Protein AF-A0A817RHH7-F1 (afdb_monomer)

Sequence (187 aa):
MSIDWTTKEKIVLISNILEYGDQTESWSSISNDLSRVFQTNIILSQTKREGRYSIKNCKQEYKYLVNRYKSQWIENGSLNGLKLPLAKYIWIQLKSIYQTELTHQLNESRKKLTEFCLRLESVVNIKSNTIESTPTSSTIEITTSLDIPQENEPQEEKTPTIEIISQVILINIFIFINRLFSRFSTS

Solvent-accessible surface area (backbone atoms only — not comparable to full-atom values): 11437 Å² total; per-residue (Å²): 133,84,81,88,74,50,59,68,57,53,42,52,54,42,50,42,37,71,72,60,41,97,43,86,74,34,41,58,55,44,22,51,50,51,37,50,69,69,52,73,77,40,95,85,55,67,88,82,55,73,71,61,44,31,53,68,47,50,53,52,51,50,52,50,51,47,64,70,46,46,61,59,48,61,76,49,66,44,89,76,78,57,86,67,59,67,65,59,51,51,40,55,54,42,51,53,53,44,53,51,53,51,52,51,52,50,51,53,50,49,50,53,51,52,55,50,51,55,52,52,51,52,56,51,52,53,54,56,60,60,66,75,66,66,83,87,80,79,87,77,90,74,88,86,87,81,92,81,80,93,73,79,82,79,74,81,75,74,71,61,62,61,61,50,51,51,48,52,52,51,50,52,51,51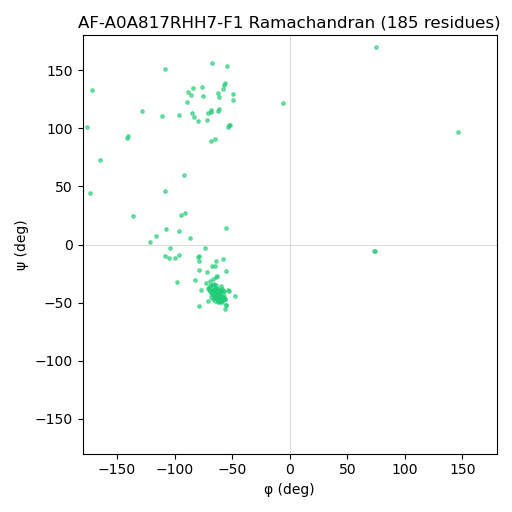,52,50,50,50,61,56,50,62,73,68,70,82,118

Secondary structure (DSSP, 8-state):
------HHHHHHHHHHHHHH-S-TTHHHHHHHHHHHHHHTT-TT-GGG-TTTT-HHHHHHHHHHHHHHHHHHHHHT--SSS----HHHHHHHHHHHHHHHHHHHHHHHHHHHHHHHHHHHHHHHHHHHHHHTTS------------PPP----------THHHHHHHHHHHHHHHHHHHHHTTTS--

Mean predicted aligned error: 16.27 Å

pLDDT: mean 71.22, std 19.73, range [34.38, 95.5]

Radius of gyration: 31.64 Å; Cα contacts (8 Å, |Δi|>4): 66; chains: 1; bounding box: 86×38×90 Å

Foldseek 3Di:
DQDDDDLVLVLLLLVQCVVQNPDPVSLVVSLVVSCCVPQVVDPPPNPPCPCCSPSVNSVVVVVVLCVVCVVVCVVCVCVPPDRDDSSVVSNVVSVVVVVVVVVVVVVVVVVVVVVVVVVVVVVVVVVVVVVVPDDPDDDDDDDDDDDDDDDDDPDPPPPCVVVVVVVVVVVVVVVVVVVVVVVVPPD

Structure (mmCIF, N/CA/C/O backbone):
data_AF-A0A817RHH7-F1
#
_entry.id   AF-A0A817RHH7-F1
#
loop_
_atom_site.group_PDB
_atom_site.id
_atom_site.type_symbol
_atom_site.label_atom_id
_atom_site.label_alt_id
_atom_site.label_comp_id
_atom_site.label_asym_id
_atom_site.label_entity_id
_atom_site.label_seq_id
_atom_site.pdbx_PDB_ins_code
_atom_site.Cartn_x
_atom_site.Cartn_y
_atom_site.Cartn_z
_atom_site.occupancy
_atom_site.B_iso_or_equiv
_atom_site.auth_seq_id
_atom_site.auth_comp_id
_atom_site.auth_asym_id
_atom_site.auth_atom_id
_atom_site.pdbx_PDB_model_num
ATOM 1 N N . MET A 1 1 ? 3.991 18.692 10.071 1.00 39.09 1 MET A N 1
ATOM 2 C CA . MET A 1 1 ? 4.231 17.963 8.808 1.00 39.09 1 MET A CA 1
ATOM 3 C C . MET A 1 1 ? 3.570 16.597 8.906 1.00 39.09 1 MET A C 1
ATOM 5 O O . MET A 1 1 ? 3.874 15.880 9.852 1.00 39.09 1 MET A O 1
ATOM 9 N N . SER A 1 2 ? 2.635 16.266 8.011 1.00 57.62 2 SER A N 1
ATOM 10 C CA . SER A 1 2 ? 2.133 14.893 7.859 1.00 57.62 2 SER A CA 1
ATOM 11 C C . SER A 1 2 ? 3.181 14.069 7.117 1.00 57.62 2 SER A C 1
ATOM 13 O O . SER A 1 2 ? 3.780 14.548 6.159 1.00 57.62 2 SER A O 1
ATOM 15 N N . ILE A 1 3 ? 3.443 12.853 7.583 1.00 74.19 3 ILE A N 1
ATOM 16 C CA . ILE A 1 3 ? 4.259 11.892 6.840 1.00 74.19 3 ILE A CA 1
ATOM 17 C C . ILE A 1 3 ? 3.378 11.353 5.715 1.00 74.19 3 ILE A C 1
ATOM 19 O O . ILE A 1 3 ? 2.279 10.884 5.992 1.00 74.19 3 ILE A O 1
ATOM 23 N N . ASP A 1 4 ? 3.840 11.398 4.469 1.00 84.50 4 ASP A N 1
ATOM 24 C CA . ASP A 1 4 ? 3.081 10.836 3.350 1.00 84.50 4 ASP A CA 1
ATOM 25 C C . ASP A 1 4 ? 3.267 9.322 3.293 1.00 84.50 4 ASP A C 1
ATOM 27 O O . ASP A 1 4 ? 4.336 8.834 2.917 1.00 84.50 4 ASP A O 1
ATOM 31 N N . TRP A 1 5 ? 2.234 8.576 3.683 1.00 89.81 5 TRP A N 1
ATOM 32 C CA . TRP A 1 5 ? 2.193 7.116 3.605 1.00 89.81 5 TRP A CA 1
ATOM 33 C C . TRP A 1 5 ? 1.708 6.647 2.229 1.00 89.81 5 TRP A C 1
ATOM 35 O O . TRP A 1 5 ? 0.637 7.043 1.749 1.00 89.81 5 TRP A O 1
ATOM 45 N N . THR A 1 6 ? 2.469 5.744 1.618 1.00 91.25 6 THR A N 1
ATOM 46 C CA . THR A 1 6 ? 2.092 5.037 0.389 1.00 91.25 6 THR A CA 1
ATOM 47 C C . THR A 1 6 ? 0.920 4.086 0.639 1.00 91.25 6 THR A C 1
ATOM 49 O O . THR A 1 6 ? 0.705 3.612 1.758 1.00 91.25 6 THR A O 1
ATOM 52 N N . THR A 1 7 ? 0.172 3.752 -0.415 1.00 92.56 7 THR A N 1
ATOM 53 C CA . THR A 1 7 ? -0.940 2.790 -0.339 1.00 92.56 7 THR A CA 1
ATOM 54 C C . THR A 1 7 ? -0.466 1.431 0.188 1.00 92.56 7 THR A C 1
ATOM 56 O O . THR A 1 7 ? -1.111 0.848 1.058 1.00 92.56 7 THR A O 1
ATOM 59 N N . LYS A 1 8 ? 0.723 0.974 -0.231 1.00 90.88 8 LYS A N 1
ATOM 60 C CA . LYS A 1 8 ? 1.343 -0.261 0.274 1.00 90.88 8 LYS A CA 1
ATOM 61 C C . LYS A 1 8 ? 1.629 -0.207 1.779 1.00 90.88 8 LYS A C 1
ATOM 63 O O . LYS A 1 8 ? 1.313 -1.161 2.482 1.00 90.88 8 LYS A O 1
ATOM 68 N N . GLU A 1 9 ? 2.197 0.888 2.288 1.00 92.94 9 GLU A N 1
ATOM 69 C CA . GLU A 1 9 ? 2.448 1.046 3.731 1.00 92.94 9 GLU A CA 1
ATOM 70 C C . GLU A 1 9 ? 1.138 1.039 4.533 1.00 92.94 9 GLU A C 1
ATOM 72 O O . GLU A 1 9 ? 1.051 0.369 5.561 1.00 92.94 9 GLU A O 1
ATOM 77 N N . LYS A 1 10 ? 0.094 1.715 4.032 1.00 95.12 10 LYS A N 1
ATOM 78 C CA . LYS A 1 10 ? -1.244 1.722 4.647 1.00 95.12 10 LYS A CA 1
ATOM 79 C C . LYS A 1 10 ? -1.861 0.321 4.695 1.00 95.12 10 LYS A C 1
ATOM 81 O O . LYS A 1 10 ? -2.445 -0.047 5.710 1.00 95.12 10 LYS A O 1
ATOM 86 N N . ILE A 1 11 ? -1.709 -0.481 3.635 1.00 93.94 11 ILE A N 1
ATOM 87 C CA . ILE A 1 11 ? -2.179 -1.878 3.610 1.00 93.94 11 ILE A CA 1
ATOM 88 C C . ILE A 1 11 ? -1.484 -2.706 4.690 1.00 93.94 11 ILE A C 1
ATOM 90 O O . ILE A 1 11 ? -2.161 -3.436 5.413 1.00 93.94 11 ILE A O 1
ATOM 94 N N . VAL A 1 12 ? -0.157 -2.600 4.815 1.00 93.25 12 VAL A N 1
ATOM 95 C CA . VAL A 1 12 ? 0.602 -3.351 5.829 1.00 93.25 12 VAL A CA 1
ATOM 96 C C . VAL A 1 12 ? 0.190 -2.922 7.239 1.00 93.25 12 VAL A C 1
ATOM 98 O O . VAL A 1 12 ? -0.070 -3.782 8.074 1.00 93.25 12 VAL A O 1
ATOM 101 N N . LEU A 1 13 ? 0.027 -1.616 7.482 1.00 94.81 13 LEU A N 1
ATOM 102 C CA . LEU A 1 13 ? -0.469 -1.094 8.759 1.00 94.81 13 LEU A CA 1
ATOM 103 C C . LEU A 1 13 ? -1.824 -1.709 9.139 1.00 94.81 13 LEU A C 1
ATOM 105 O O . LEU A 1 13 ? -1.967 -2.242 10.235 1.00 94.81 13 LEU A O 1
ATOM 109 N N . ILE A 1 14 ? -2.807 -1.672 8.234 1.00 95.50 14 ILE A N 1
ATOM 110 C CA . ILE A 1 14 ? -4.136 -2.238 8.504 1.00 95.50 14 ILE A CA 1
ATOM 111 C C . ILE A 1 14 ? -4.087 -3.763 8.642 1.00 95.50 14 ILE A C 1
ATOM 113 O O . ILE A 1 14 ? -4.821 -4.315 9.455 1.00 95.50 14 ILE A O 1
ATOM 117 N N . SER A 1 15 ? -3.219 -4.446 7.893 1.00 93.69 15 SER A N 1
ATOM 118 C CA . SER A 1 15 ? -3.056 -5.902 8.005 1.00 93.69 15 SER A CA 1
ATOM 119 C C . SER A 1 15 ? -2.557 -6.295 9.399 1.00 93.69 15 SER A C 1
ATOM 121 O O . SER A 1 15 ? -3.157 -7.163 10.023 1.00 93.69 15 SER A O 1
ATOM 123 N N . ASN A 1 16 ? -1.566 -5.578 9.941 1.00 92.75 16 ASN A N 1
ATOM 124 C CA . ASN A 1 16 ? -1.088 -5.812 11.306 1.00 92.75 16 ASN A CA 1
ATOM 125 C C . ASN A 1 16 ? -2.150 -5.473 12.370 1.00 92.75 16 ASN A C 1
ATOM 127 O O . ASN A 1 16 ? -2.228 -6.142 13.393 1.00 92.75 16 ASN A O 1
ATOM 131 N N . ILE A 1 17 ? -3.002 -4.465 12.143 1.00 93.44 17 ILE A N 1
ATOM 132 C CA . ILE A 1 17 ? -4.126 -4.155 13.051 1.00 93.44 17 ILE A CA 1
ATOM 133 C C . ILE A 1 17 ? -5.190 -5.260 13.019 1.00 93.44 17 ILE A C 1
ATOM 135 O O . ILE A 1 17 ? -5.803 -5.553 14.041 1.00 93.44 17 ILE A O 1
ATOM 139 N N . LEU A 1 18 ? -5.425 -5.883 11.862 1.00 91.19 18 LEU A N 1
ATOM 140 C CA . LEU A 1 18 ? -6.325 -7.033 11.756 1.00 91.19 18 LEU A CA 1
ATOM 141 C C . LEU A 1 18 ? -5.758 -8.283 12.444 1.00 91.19 18 LEU A C 1
ATOM 143 O O . LEU A 1 18 ? -6.542 -9.084 12.945 1.00 91.19 18 LEU A O 1
ATOM 147 N N . GLU A 1 19 ? -4.434 -8.439 12.469 1.00 90.62 19 GLU A N 1
ATOM 148 C CA . GLU A 1 19 ? -3.740 -9.561 13.112 1.00 90.62 19 GLU A CA 1
ATOM 149 C C . GLU A 1 19 ? -3.637 -9.390 14.635 1.00 90.62 19 GLU A C 1
ATOM 151 O O . GLU A 1 19 ? -4.068 -10.263 15.385 1.00 90.62 19 GLU A O 1
ATOM 156 N N . TYR A 1 20 ? -3.110 -8.254 15.100 1.00 87.50 20 TYR A N 1
ATOM 157 C CA . TYR A 1 20 ? -2.815 -8.008 16.518 1.00 87.50 20 TYR A CA 1
ATOM 158 C C . TYR A 1 20 ? -3.916 -7.244 17.266 1.00 87.50 20 TYR A C 1
ATOM 160 O O . TYR A 1 20 ? -3.848 -7.096 18.488 1.00 87.50 20 TYR A O 1
ATOM 168 N N . GLY A 1 21 ? -4.917 -6.722 16.557 1.00 86.25 21 GLY A N 1
ATOM 169 C CA . GLY A 1 21 ? -5.948 -5.852 17.118 1.00 86.25 21 GLY A CA 1
ATOM 170 C C . GLY A 1 21 ? -5.474 -4.419 17.400 1.00 86.25 21 GLY A C 1
ATOM 171 O O . GLY A 1 21 ? -4.288 -4.094 17.370 1.00 86.25 21 GLY A O 1
ATOM 172 N N . ASP A 1 22 ? -6.433 -3.543 17.707 1.00 84.56 22 ASP A N 1
ATOM 173 C CA . ASP A 1 22 ? -6.196 -2.153 18.125 1.00 84.56 22 ASP A CA 1
ATOM 174 C C . ASP A 1 22 ? -6.107 -2.050 19.658 1.00 84.56 22 ASP A C 1
ATOM 176 O O . ASP A 1 22 ? -6.927 -1.412 20.319 1.00 84.56 22 ASP A O 1
ATOM 180 N N . GLN A 1 23 ? -5.142 -2.758 20.247 1.00 85.75 23 GLN A N 1
ATOM 181 C CA . GLN A 1 23 ? -4.868 -2.714 21.686 1.00 85.75 23 GLN A CA 1
ATOM 182 C C . GLN A 1 23 ? -3.564 -1.963 21.952 1.00 85.75 23 GLN A C 1
ATOM 184 O O . GLN A 1 23 ? -2.655 -1.963 21.123 1.00 85.75 23 GLN A O 1
ATOM 189 N N . THR A 1 24 ? -3.450 -1.316 23.118 1.00 81.88 24 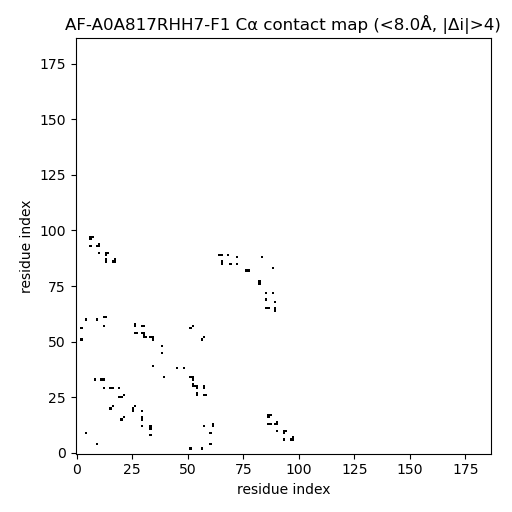THR A N 1
ATOM 190 C CA . THR A 1 24 ? -2.280 -0.493 23.479 1.00 81.88 24 THR A CA 1
ATOM 191 C C . THR A 1 24 ? -0.960 -1.254 23.339 1.00 81.88 24 THR A C 1
ATOM 193 O O . THR A 1 24 ? 0.012 -0.680 22.846 1.00 81.88 24 THR A O 1
ATOM 196 N N . GLU A 1 25 ? -0.947 -2.531 23.718 1.00 85.94 25 GLU A N 1
ATOM 197 C CA . GLU A 1 25 ? 0.229 -3.408 23.708 1.00 85.94 25 GLU A CA 1
ATOM 198 C C . GLU A 1 25 ? 0.661 -3.786 22.278 1.00 85.94 25 GLU A C 1
ATOM 200 O O . GLU A 1 25 ? 1.855 -3.763 21.961 1.00 85.94 25 GLU A O 1
ATOM 205 N N . SER A 1 26 ? -0.309 -3.998 21.381 1.00 90.38 26 SER A N 1
ATOM 206 C CA . SER A 1 26 ? -0.111 -4.393 19.978 1.00 90.38 26 SER A CA 1
ATOM 207 C C . SER A 1 26 ? 0.639 -3.354 19.140 1.00 90.38 26 SER A C 1
ATOM 209 O O . SER A 1 26 ? 1.325 -3.696 18.178 1.00 90.38 26 SER A O 1
ATOM 211 N N . TRP A 1 27 ? 0.556 -2.069 19.499 1.00 91.19 27 TRP A N 1
ATOM 212 C CA . TRP A 1 27 ? 1.163 -0.987 18.717 1.00 91.19 27 TRP A CA 1
ATOM 213 C C . TRP A 1 27 ? 2.691 -1.050 18.645 1.00 91.19 27 TRP A C 1
ATOM 215 O O . TRP A 1 27 ? 3.272 -0.581 17.663 1.00 91.19 27 TRP A O 1
ATOM 225 N N . SER A 1 28 ? 3.334 -1.628 19.661 1.00 92.19 28 SER A N 1
ATOM 226 C CA . SER A 1 28 ? 4.779 -1.868 19.664 1.00 92.19 28 SER A CA 1
ATOM 227 C C . SER A 1 28 ? 5.176 -2.875 18.575 1.00 92.19 28 SER A C 1
ATOM 229 O O . SER A 1 28 ? 6.035 -2.569 17.745 1.00 92.19 28 SER A O 1
ATOM 231 N N . SER A 1 29 ? 4.474 -4.008 18.497 1.00 92.44 29 SER A N 1
ATOM 232 C CA . SER A 1 29 ? 4.646 -5.033 17.461 1.00 92.44 29 SER A CA 1
ATOM 233 C C . SER A 1 29 ? 4.358 -4.477 16.068 1.00 92.44 29 SER A C 1
ATOM 235 O O . SER A 1 29 ? 5.207 -4.573 15.188 1.00 92.44 29 SER A O 1
ATOM 237 N N . ILE A 1 30 ? 3.237 -3.765 15.895 1.00 91.81 30 ILE A N 1
ATOM 238 C CA . ILE A 1 30 ? 2.859 -3.129 14.619 1.00 91.81 30 ILE A CA 1
ATOM 239 C C . ILE A 1 30 ? 3.962 -2.178 14.118 1.00 91.81 30 ILE A C 1
ATOM 241 O O . ILE A 1 30 ? 4.335 -2.209 12.942 1.00 91.81 30 ILE A O 1
ATOM 245 N N . SER A 1 31 ? 4.490 -1.330 15.008 1.00 91.44 31 SER A N 1
ATOM 246 C CA . SER A 1 31 ? 5.583 -0.388 14.720 1.00 91.44 31 SER A CA 1
ATOM 247 C C . SER A 1 31 ? 6.861 -1.119 14.296 1.00 91.44 31 SER A C 1
ATOM 249 O O . SER A 1 31 ? 7.521 -0.723 13.329 1.00 91.44 31 SER A O 1
ATOM 251 N N . ASN A 1 32 ? 7.208 -2.196 15.002 1.00 88.75 32 ASN A N 1
ATOM 252 C CA . ASN A 1 32 ? 8.394 -2.999 14.718 1.00 88.75 32 ASN A CA 1
ATOM 253 C C . ASN A 1 32 ? 8.265 -3.758 13.394 1.00 88.75 32 ASN A C 1
ATOM 255 O O . ASN A 1 32 ? 9.211 -3.757 12.609 1.00 88.75 32 ASN A O 1
ATOM 259 N N . ASP A 1 33 ? 7.101 -4.330 13.090 1.00 89.50 33 ASP A N 1
ATOM 260 C CA . ASP A 1 33 ? 6.874 -5.050 11.838 1.00 89.50 33 ASP A CA 1
ATOM 261 C C . ASP A 1 33 ? 6.900 -4.135 10.623 1.00 89.50 33 ASP A C 1
ATOM 263 O O . ASP A 1 33 ? 7.550 -4.453 9.627 1.00 89.50 33 ASP A O 1
ATOM 267 N N . LEU A 1 34 ? 6.275 -2.959 10.708 1.00 89.62 34 LEU A N 1
ATOM 268 C CA . LEU A 1 34 ? 6.363 -1.951 9.650 1.00 89.62 34 LEU A CA 1
ATOM 269 C C . LEU A 1 34 ? 7.806 -1.493 9.432 1.00 89.62 34 LEU A C 1
ATOM 271 O O . LEU A 1 34 ? 8.269 -1.422 8.290 1.00 89.62 34 LEU A O 1
ATOM 275 N N . SER A 1 35 ? 8.526 -1.231 10.525 1.00 87.12 35 SER A N 1
ATOM 276 C CA . SER A 1 35 ? 9.944 -0.874 10.471 1.00 87.12 35 SER A CA 1
ATOM 277 C C . SER A 1 35 ? 10.746 -1.976 9.796 1.00 87.12 35 SER A C 1
ATOM 279 O O . SER A 1 35 ? 11.441 -1.709 8.821 1.00 87.12 35 SER A O 1
ATOM 281 N N . ARG A 1 36 ? 10.562 -3.231 10.207 1.00 84.38 36 ARG A N 1
ATOM 282 C CA . ARG A 1 36 ? 11.213 -4.388 9.596 1.00 84.38 36 ARG A CA 1
ATOM 283 C C . ARG A 1 36 ? 10.911 -4.465 8.102 1.00 84.38 36 ARG A C 1
ATOM 285 O O . ARG A 1 36 ? 11.852 -4.428 7.319 1.00 84.38 36 ARG A O 1
ATOM 292 N N . VAL A 1 37 ? 9.644 -4.492 7.687 1.00 83.56 37 VAL A N 1
ATOM 293 C CA . VAL A 1 37 ? 9.230 -4.661 6.278 1.00 83.56 37 VAL A CA 1
ATOM 294 C C . VAL A 1 37 ? 9.788 -3.564 5.361 1.00 83.56 37 VAL A C 1
ATOM 296 O O . VAL A 1 37 ? 10.177 -3.839 4.223 1.00 83.56 37 VAL A O 1
ATOM 299 N N . PHE A 1 38 ? 9.848 -2.316 5.830 1.00 80.25 38 PHE A N 1
ATOM 300 C CA . PHE A 1 38 ? 10.181 -1.173 4.975 1.00 80.25 38 PHE A CA 1
ATOM 301 C C . PHE A 1 38 ? 11.568 -0.556 5.211 1.00 80.25 38 PHE A C 1
ATOM 303 O O . PHE A 1 38 ? 12.000 0.260 4.389 1.00 80.25 38 PHE A O 1
ATOM 310 N N . GLN A 1 39 ? 12.281 -0.941 6.273 1.00 69.69 39 GLN A N 1
ATOM 311 C CA . GLN A 1 39 ? 13.680 -0.558 6.507 1.00 69.69 39 GLN A CA 1
ATOM 312 C C . GLN A 1 39 ? 14.669 -1.648 6.064 1.00 69.69 39 GLN A C 1
ATOM 314 O O . GLN A 1 39 ? 15.729 -1.297 5.553 1.00 69.69 39 GLN A O 1
ATOM 319 N N . THR A 1 40 ? 14.330 -2.946 6.149 1.00 60.25 40 THR A N 1
ATOM 320 C CA . THR A 1 40 ? 15.253 -4.022 5.701 1.00 60.25 40 THR A CA 1
ATOM 321 C C . THR A 1 40 ? 15.495 -4.041 4.189 1.00 60.25 40 THR A C 1
ATOM 323 O O . THR A 1 40 ? 16.501 -4.572 3.733 1.00 60.25 40 THR A O 1
ATOM 326 N N . ASN A 1 41 ? 14.630 -3.402 3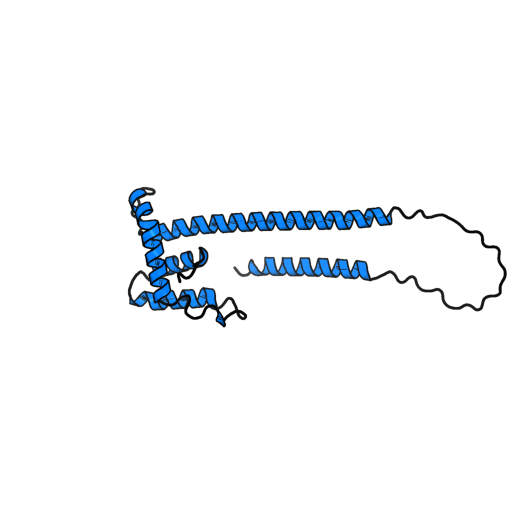.398 1.00 47.72 41 ASN A N 1
ATOM 327 C CA . ASN A 1 41 ? 14.709 -3.418 1.935 1.00 47.72 41 ASN A CA 1
ATOM 328 C C . ASN A 1 41 ? 15.621 -2.341 1.312 1.00 47.72 41 ASN A C 1
ATOM 330 O O . ASN A 1 41 ? 15.639 -2.210 0.088 1.00 47.72 41 ASN A O 1
ATOM 334 N N . ILE A 1 42 ? 16.366 -1.550 2.100 1.00 49.25 42 ILE A N 1
ATOM 335 C CA . ILE A 1 42 ? 17.274 -0.530 1.549 1.00 49.25 42 ILE A CA 1
ATOM 336 C C . ILE A 1 42 ? 18.586 -0.451 2.343 1.00 49.25 42 ILE A C 1
ATOM 338 O O . ILE A 1 42 ? 18.717 0.340 3.273 1.00 49.25 42 ILE A O 1
ATOM 342 N N . ILE A 1 43 ? 19.598 -1.210 1.912 1.00 46.69 43 ILE A N 1
ATOM 343 C CA . ILE A 1 43 ? 20.974 -1.138 2.447 1.00 46.69 43 ILE A CA 1
ATOM 344 C C . ILE A 1 43 ? 21.630 0.243 2.177 1.00 46.69 43 ILE A C 1
ATOM 346 O O . ILE A 1 43 ? 22.603 0.596 2.827 1.00 46.69 43 ILE A O 1
ATOM 350 N N . LEU A 1 44 ? 21.075 1.083 1.287 1.00 37.72 44 LEU A N 1
ATOM 351 C CA . LEU A 1 44 ? 21.690 2.355 0.858 1.00 37.72 44 LEU A CA 1
ATOM 352 C C . LEU A 1 44 ? 20.928 3.655 1.213 1.00 37.72 44 LEU A C 1
ATOM 354 O O . LEU A 1 44 ? 21.335 4.723 0.770 1.00 37.72 44 LEU A O 1
ATOM 358 N N . SER A 1 45 ? 19.846 3.633 2.007 1.00 45.81 45 SER A N 1
ATOM 359 C CA . SER A 1 45 ? 19.113 4.874 2.365 1.00 45.81 45 SER A CA 1
ATOM 360 C C . SER A 1 45 ? 18.719 4.988 3.842 1.00 45.81 45 SER A C 1
ATOM 362 O O . SER A 1 45 ? 17.744 5.675 4.171 1.00 45.81 45 SER A O 1
ATOM 364 N N . GLN A 1 46 ? 19.438 4.298 4.730 1.00 44.56 46 GLN A N 1
ATOM 365 C CA . GLN A 1 46 ? 19.084 4.130 6.146 1.00 44.56 46 GLN A CA 1
ATOM 366 C C . GLN A 1 46 ? 18.870 5.448 6.918 1.00 44.56 46 GLN A C 1
ATOM 368 O O . GLN A 1 46 ? 18.082 5.476 7.855 1.00 44.56 46 GLN A O 1
ATOM 373 N N . THR A 1 47 ? 19.431 6.575 6.478 1.00 46.97 47 THR A N 1
ATOM 374 C CA . THR A 1 47 ? 19.346 7.856 7.202 1.00 46.97 47 THR A CA 1
ATOM 375 C C . THR A 1 47 ? 18.032 8.636 7.041 1.00 46.97 47 THR A C 1
ATOM 377 O O . THR A 1 47 ? 17.803 9.582 7.786 1.00 46.97 47 THR A O 1
ATOM 380 N N . LYS A 1 48 ? 17.126 8.271 6.116 1.00 50.41 48 LYS A N 1
ATOM 381 C CA . LYS A 1 48 ? 15.857 9.017 5.892 1.00 50.41 48 LYS A CA 1
ATOM 382 C C . LYS A 1 48 ? 14.589 8.360 6.450 1.00 50.41 48 LYS A C 1
ATOM 384 O O . LYS A 1 48 ? 13.508 8.929 6.308 1.00 50.41 48 LYS A O 1
ATOM 389 N N . ARG A 1 49 ? 14.679 7.161 7.038 1.00 57.62 49 ARG A N 1
ATOM 390 C CA . ARG A 1 49 ? 13.498 6.381 7.479 1.00 57.62 49 ARG A CA 1
ATOM 391 C C . ARG A 1 49 ? 13.473 6.042 8.967 1.00 57.62 49 ARG A C 1
ATOM 393 O O . ARG A 1 49 ? 12.530 5.383 9.413 1.00 57.62 49 ARG A O 1
ATOM 400 N N . GLU A 1 50 ? 14.461 6.491 9.731 1.00 64.12 50 GLU A N 1
ATOM 401 C CA . GLU A 1 50 ? 14.467 6.337 11.184 1.00 64.12 50 GLU A CA 1
ATOM 402 C C . GLU A 1 50 ? 13.276 7.087 11.800 1.00 64.12 50 GLU A C 1
ATOM 404 O O . GLU A 1 50 ? 12.962 8.217 11.427 1.00 64.12 50 GLU A O 1
ATOM 409 N N . GLY A 1 51 ? 12.520 6.416 12.670 1.00 73.56 51 GLY A N 1
ATOM 410 C CA . GLY A 1 51 ? 11.340 6.990 13.328 1.00 73.56 51 GLY A CA 1
ATOM 411 C C . GLY A 1 51 ? 10.082 7.167 12.459 1.00 73.56 51 GLY A C 1
ATOM 412 O O . GLY A 1 51 ? 9.023 7.490 13.007 1.00 73.56 51 GLY A O 1
ATOM 413 N N . ARG A 1 52 ? 10.129 6.906 11.139 1.00 84.38 52 ARG A N 1
ATOM 414 C CA . ARG A 1 52 ? 8.957 7.022 10.239 1.00 84.38 52 ARG A CA 1
ATOM 415 C C . ARG A 1 52 ? 7.786 6.171 10.723 1.00 84.38 52 ARG A C 1
ATOM 417 O O . ARG A 1 52 ? 6.676 6.682 10.840 1.00 84.38 52 ARG A O 1
ATOM 424 N N . TYR A 1 53 ? 8.055 4.918 11.074 1.00 90.06 53 TYR A N 1
ATOM 425 C CA . TYR A 1 53 ? 7.047 3.962 11.539 1.00 90.06 53 TYR A CA 1
ATOM 426 C C . TYR A 1 53 ? 6.924 3.913 13.062 1.00 90.06 53 TYR A C 1
ATOM 428 O O . TYR A 1 53 ? 6.505 2.898 13.597 1.00 90.06 53 TYR A O 1
ATOM 436 N N . SER A 1 54 ? 7.271 4.994 13.772 1.00 90.50 54 SER A N 1
ATOM 437 C CA . SER A 1 54 ? 7.067 5.057 15.222 1.00 90.50 54 SER A CA 1
ATOM 438 C C . SER A 1 54 ? 5.610 4.768 15.607 1.00 90.50 54 SER A C 1
ATOM 440 O O . SER A 1 54 ? 4.680 5.067 14.849 1.00 90.50 54 SER A O 1
ATOM 442 N N . ILE A 1 55 ? 5.398 4.268 16.829 1.00 92.06 55 ILE A N 1
ATOM 443 C CA . ILE A 1 55 ? 4.063 4.021 17.404 1.00 92.06 55 ILE A CA 1
ATOM 444 C C . ILE A 1 55 ? 3.136 5.230 17.212 1.00 92.06 55 ILE A C 1
ATOM 446 O O . ILE A 1 55 ? 1.982 5.082 16.808 1.00 92.06 55 ILE A O 1
ATOM 450 N N . LYS A 1 56 ? 3.649 6.442 17.463 1.00 92.75 56 LYS A N 1
ATOM 451 C CA . LYS A 1 56 ? 2.899 7.695 17.309 1.00 92.75 56 LYS A CA 1
ATOM 452 C C . LYS A 1 56 ? 2.400 7.887 15.875 1.00 92.75 56 LYS A C 1
ATOM 454 O O . LYS A 1 56 ? 1.227 8.198 15.679 1.00 92.75 56 LYS A O 1
ATOM 459 N N . ASN A 1 57 ? 3.269 7.678 14.889 1.00 92.31 57 ASN A N 1
ATOM 460 C CA . ASN A 1 57 ? 2.928 7.860 13.480 1.00 92.31 57 ASN A CA 1
ATOM 461 C C . ASN A 1 57 ? 1.963 6.777 12.989 1.00 92.31 57 ASN A C 1
ATOM 463 O O . ASN A 1 57 ? 1.018 7.100 12.277 1.00 92.31 57 ASN A O 1
ATOM 467 N N . CYS A 1 58 ? 2.144 5.524 13.421 1.00 93.12 58 CYS A N 1
ATOM 468 C CA . CYS A 1 58 ? 1.227 4.428 13.103 1.00 93.12 58 CYS A CA 1
ATOM 469 C C . CYS A 1 58 ? -0.189 4.710 13.632 1.00 93.12 58 CYS A C 1
ATOM 471 O O . CYS A 1 58 ? -1.163 4.593 12.889 1.00 93.12 58 CYS A O 1
ATOM 473 N N . LYS A 1 59 ? -0.306 5.164 14.889 1.00 93.38 59 LYS A N 1
ATOM 474 C CA . LYS A 1 59 ? -1.592 5.563 15.489 1.00 93.38 59 LYS A CA 1
ATOM 475 C C . LYS A 1 59 ? -2.230 6.741 14.758 1.00 93.38 59 LYS A C 1
ATOM 477 O O . LYS A 1 59 ? -3.436 6.744 14.518 1.00 93.38 59 LYS A O 1
ATOM 482 N N . GLN A 1 60 ? -1.432 7.751 14.414 1.00 93.75 60 GLN A N 1
ATOM 483 C CA . GLN A 1 60 ? -1.918 8.930 13.704 1.00 93.75 60 GLN A CA 1
ATOM 484 C C . GLN A 1 60 ? -2.445 8.573 12.309 1.00 93.75 60 GLN A C 1
ATOM 486 O O . GLN A 1 60 ? -3.538 9.012 11.949 1.00 93.75 60 GLN A O 1
ATOM 491 N N . GLU A 1 61 ? -1.707 7.756 11.557 1.00 94.75 61 GLU A N 1
ATOM 492 C CA . GLU A 1 61 ? -2.125 7.301 10.230 1.00 94.75 61 GLU A CA 1
ATOM 493 C C . GLU A 1 61 ? -3.384 6.435 10.316 1.00 94.75 61 GLU A C 1
ATOM 495 O O . GLU A 1 61 ? -4.338 6.648 9.570 1.00 94.75 61 GLU A O 1
ATOM 500 N N . TYR A 1 62 ? -3.454 5.515 11.281 1.00 94.38 62 TYR A N 1
ATOM 501 C CA . TYR A 1 62 ? -4.654 4.709 11.482 1.00 94.38 62 TYR A CA 1
ATOM 502 C C . TYR A 1 62 ? -5.883 5.568 11.803 1.00 94.38 62 TYR A C 1
ATOM 504 O O . TYR A 1 62 ? -6.934 5.396 11.185 1.00 94.38 62 TYR A O 1
ATOM 512 N N . LYS A 1 63 ? -5.750 6.557 12.697 1.00 93.88 63 LYS A N 1
ATOM 513 C CA . LYS A 1 63 ? -6.828 7.512 13.001 1.00 93.88 63 LYS A CA 1
ATOM 514 C C . LYS A 1 63 ? -7.282 8.269 11.750 1.00 93.88 63 LYS A C 1
ATOM 516 O O . LYS A 1 63 ? -8.481 8.474 11.560 1.00 93.88 63 LYS A O 1
ATOM 521 N N . TYR A 1 64 ? -6.342 8.673 10.897 1.00 94.25 64 TYR A N 1
ATOM 522 C CA . TYR A 1 64 ? -6.651 9.320 9.625 1.00 94.25 64 TYR A CA 1
ATOM 523 C C . TYR A 1 64 ? -7.441 8.390 8.689 1.00 94.25 64 TYR A C 1
ATOM 525 O O . TYR A 1 64 ? -8.478 8.798 8.164 1.00 94.25 64 TYR A O 1
ATOM 533 N N . LEU A 1 65 ? -7.012 7.133 8.534 1.00 93.88 65 LEU A N 1
ATOM 534 C CA . LEU A 1 65 ? -7.712 6.132 7.721 1.00 93.88 65 LEU A CA 1
ATOM 535 C C . LEU A 1 65 ? -9.126 5.865 8.247 1.00 93.88 65 LEU A C 1
ATOM 537 O O . LEU A 1 65 ? -10.084 5.911 7.479 1.00 93.88 65 LEU A O 1
ATOM 541 N N . VAL A 1 66 ? -9.277 5.655 9.556 1.00 92.94 66 VAL A N 1
ATOM 542 C CA . VAL A 1 66 ? -10.585 5.471 10.196 1.00 92.94 66 VAL A CA 1
ATOM 543 C C . VAL A 1 66 ? -11.499 6.648 9.884 1.00 92.94 66 VAL A C 1
ATOM 545 O O . VAL A 1 66 ? -12.590 6.438 9.368 1.00 92.94 66 VAL A O 1
ATOM 548 N N . ASN A 1 67 ? -11.054 7.885 10.109 1.00 92.25 67 ASN A N 1
ATOM 549 C CA . ASN A 1 67 ? -11.873 9.068 9.837 1.00 92.25 67 ASN A CA 1
ATOM 550 C C . ASN A 1 67 ? -12.264 9.190 8.359 1.00 92.25 67 ASN A C 1
ATOM 552 O O . ASN A 1 67 ? -13.404 9.535 8.060 1.00 92.25 67 ASN A O 1
ATOM 556 N N . ARG A 1 68 ? -11.341 8.880 7.445 1.00 91.62 68 ARG A N 1
ATOM 557 C CA . ARG A 1 68 ? -11.569 8.960 5.998 1.00 91.62 68 ARG A CA 1
ATOM 558 C C . ARG A 1 68 ? -12.608 7.957 5.502 1.00 91.62 68 ARG A C 1
ATOM 560 O O . ARG A 1 68 ? -13.401 8.291 4.630 1.00 91.62 68 ARG A O 1
ATOM 567 N N . TYR A 1 69 ? -12.587 6.735 6.027 1.00 90.81 6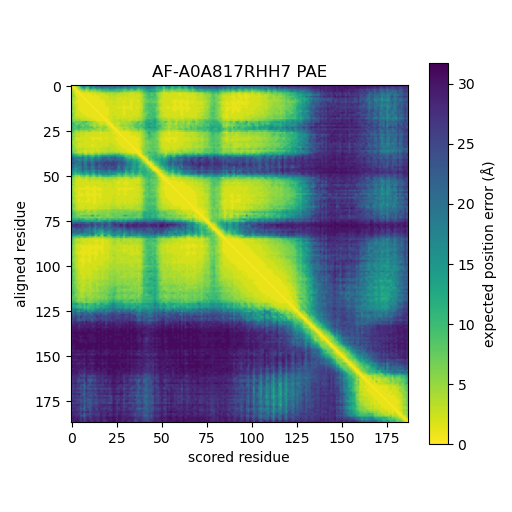9 TYR A N 1
ATOM 568 C CA . TYR A 1 69 ? -13.442 5.646 5.547 1.00 90.81 69 TYR A CA 1
ATOM 569 C C . TYR A 1 69 ? -14.693 5.421 6.403 1.00 90.81 69 TYR A C 1
ATOM 571 O O . TYR A 1 69 ? -15.585 4.693 5.977 1.00 90.81 69 TYR A O 1
ATOM 579 N N . LYS A 1 70 ? -14.792 6.033 7.591 1.00 87.94 70 LYS A N 1
ATOM 580 C CA . LYS A 1 70 ? -15.919 5.838 8.516 1.00 87.94 70 LYS A CA 1
ATOM 581 C C . LYS A 1 70 ? -17.256 6.283 7.926 1.00 87.94 70 LYS A C 1
ATOM 583 O O . LYS A 1 70 ? -18.216 5.534 8.052 1.00 87.94 70 LYS A O 1
ATOM 588 N N . SER A 1 71 ? -17.329 7.457 7.292 1.00 84.62 71 SER A N 1
ATOM 589 C CA . SER A 1 71 ? -18.573 7.932 6.659 1.00 84.62 71 SER A CA 1
ATOM 590 C C . SER A 1 71 ? -19.015 6.990 5.542 1.00 84.62 71 SER A C 1
ATOM 592 O O . SER A 1 71 ? -20.128 6.483 5.583 1.00 84.62 71 SER A O 1
ATOM 594 N N . GLN A 1 72 ? -18.095 6.641 4.638 1.00 83.44 72 GLN A N 1
ATOM 595 C CA . GLN A 1 72 ? -18.349 5.699 3.545 1.00 83.44 72 GLN A CA 1
ATOM 596 C C . GLN A 1 72 ? -18.760 4.313 4.048 1.00 83.44 72 GLN A C 1
ATOM 598 O O . GLN A 1 72 ? -19.576 3.654 3.422 1.00 83.44 72 GLN A O 1
ATOM 603 N N . TRP A 1 73 ? -18.201 3.844 5.164 1.00 83.19 73 TRP A N 1
ATOM 604 C CA . TRP A 1 73 ? -18.584 2.564 5.759 1.00 83.19 73 TRP A CA 1
ATOM 605 C C . TRP A 1 73 ? -19.997 2.596 6.352 1.00 83.19 73 TRP A C 1
ATOM 607 O O . TRP A 1 73 ? -20.727 1.626 6.192 1.00 83.19 73 TRP A O 1
ATOM 617 N N . ILE A 1 74 ? -20.388 3.694 7.010 1.00 81.50 74 ILE A N 1
ATOM 618 C CA . ILE A 1 74 ? -21.738 3.870 7.572 1.00 81.50 74 ILE A CA 1
ATOM 619 C C . ILE A 1 74 ? -22.772 4.006 6.446 1.00 81.50 74 ILE A C 1
ATOM 621 O O . ILE A 1 74 ? -23.810 3.352 6.492 1.00 81.50 74 ILE A O 1
ATOM 625 N N . GLU A 1 75 ? -22.470 4.810 5.424 1.00 68.81 75 GLU A N 1
ATOM 626 C CA . GLU A 1 75 ? -23.323 5.011 4.245 1.00 68.81 75 GLU A CA 1
ATOM 627 C C . GLU A 1 75 ? -23.456 3.724 3.416 1.00 68.81 75 GLU A C 1
ATOM 629 O O . GLU A 1 75 ? -24.554 3.371 2.995 1.00 68.81 75 GLU A O 1
ATOM 634 N N . ASN A 1 76 ? -22.371 2.954 3.274 1.00 66.25 76 ASN A N 1
ATOM 635 C CA . ASN A 1 76 ? -22.364 1.635 2.635 1.00 66.25 76 ASN A CA 1
ATOM 636 C C . ASN A 1 76 ? -22.605 0.492 3.636 1.00 66.25 76 ASN A C 1
ATOM 638 O O . ASN A 1 76 ? -22.114 -0.614 3.397 1.00 66.25 76 ASN A O 1
ATOM 642 N N . GLY A 1 77 ? -23.309 0.749 4.753 1.00 52.25 77 GLY A N 1
ATOM 643 C CA . GLY A 1 77 ? -23.439 -0.076 5.974 1.00 52.25 77 GLY A CA 1
ATOM 644 C C . GLY A 1 77 ? -23.923 -1.530 5.832 1.00 52.25 77 GLY A C 1
ATOM 645 O O . GLY A 1 77 ? -24.280 -2.177 6.812 1.00 52.25 77 GLY A O 1
ATOM 646 N N . SER A 1 78 ? -23.930 -2.068 4.621 1.00 53.84 78 SER A N 1
ATOM 647 C CA . SER A 1 78 ? -24.252 -3.430 4.244 1.00 53.84 78 SER A CA 1
ATOM 648 C C . SER A 1 78 ? -23.748 -3.649 2.809 1.00 53.84 78 SER A C 1
ATOM 650 O O . SER A 1 78 ? -24.543 -3.746 1.880 1.00 53.84 78 SER A O 1
ATOM 652 N N . LEU A 1 79 ? -22.437 -3.759 2.573 1.00 49.19 79 LEU A N 1
ATOM 653 C CA . LEU A 1 79 ? -21.956 -4.095 1.219 1.00 49.19 79 LEU A CA 1
ATOM 654 C C . LEU A 1 79 ? -22.523 -5.437 0.697 1.00 49.19 79 LEU A C 1
ATOM 656 O O . LEU A 1 79 ? -22.379 -5.681 -0.488 1.00 49.19 79 LEU A O 1
ATOM 660 N N . ASN A 1 80 ? -23.149 -6.265 1.562 1.00 50.31 80 ASN A N 1
ATOM 661 C CA . ASN A 1 80 ? -24.049 -7.402 1.261 1.00 50.31 80 ASN A CA 1
ATOM 662 C C . ASN A 1 80 ? -24.693 -7.993 2.554 1.00 50.31 80 ASN A C 1
ATOM 664 O O . ASN A 1 80 ? -24.633 -9.195 2.795 1.00 50.31 80 ASN A O 1
ATOM 668 N N . GLY A 1 81 ? -25.187 -7.179 3.494 1.00 51.31 81 GLY A N 1
ATOM 669 C CA . GLY A 1 81 ? -25.759 -7.650 4.775 1.00 51.31 81 GLY A CA 1
ATOM 670 C C . GLY A 1 81 ? -24.744 -8.173 5.808 1.00 51.31 81 GLY A C 1
ATOM 671 O O . GLY A 1 81 ? -25.097 -8.439 6.956 1.00 51.31 81 GLY A O 1
ATOM 672 N N . LEU A 1 82 ? -23.464 -8.279 5.443 1.00 54.03 82 LEU A N 1
ATOM 673 C CA . LEU A 1 82 ? -22.382 -8.697 6.333 1.00 54.03 82 LEU A CA 1
ATOM 674 C C . LEU A 1 82 ? -21.844 -7.499 7.124 1.00 54.03 82 LEU A C 1
ATOM 676 O O . LEU A 1 82 ? -21.210 -6.602 6.564 1.00 54.03 82 LEU A O 1
ATOM 680 N N . LYS A 1 83 ? -22.050 -7.508 8.446 1.00 57.09 83 LYS A N 1
ATOM 681 C CA . LYS A 1 83 ? -21.406 -6.572 9.380 1.00 57.09 83 LYS A CA 1
ATOM 682 C C . LYS A 1 83 ? -19.892 -6.819 9.390 1.00 57.09 83 LYS A C 1
ATOM 684 O O . LYS A 1 83 ? -19.393 -7.649 10.145 1.00 57.09 83 LYS A O 1
ATOM 689 N N . LEU A 1 84 ? -19.156 -6.124 8.525 1.00 64.81 84 LEU A N 1
ATOM 690 C CA . LEU A 1 84 ? -17.693 -6.168 8.494 1.00 64.81 84 LEU A CA 1
ATOM 691 C C . LEU A 1 84 ? -17.108 -5.179 9.516 1.00 64.81 84 LEU A C 1
ATOM 693 O O . LEU A 1 84 ? -17.541 -4.024 9.535 1.00 64.81 84 LEU A O 1
ATOM 697 N N . PRO A 1 85 ? -16.092 -5.573 10.311 1.00 82.88 85 PRO A N 1
ATOM 698 C CA . PRO 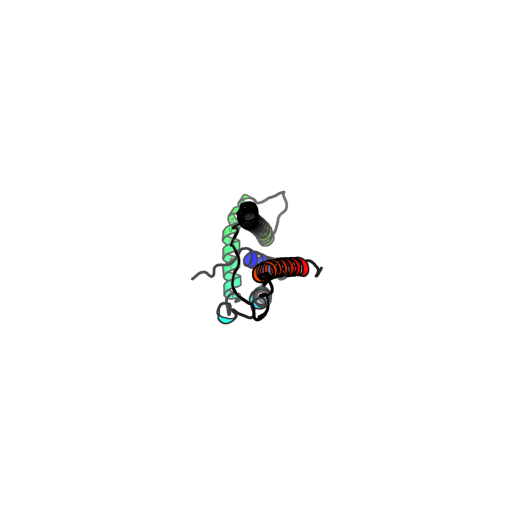A 1 85 ? -15.319 -4.626 11.109 1.00 82.88 85 PRO A CA 1
ATOM 699 C C . PRO A 1 85 ? -14.715 -3.532 10.219 1.00 82.88 85 PRO A C 1
ATOM 701 O O . PRO A 1 85 ? -14.194 -3.831 9.141 1.00 82.88 85 PRO A O 1
ATOM 704 N N . LEU A 1 86 ? -14.739 -2.274 10.672 1.00 88.25 86 LEU A N 1
ATOM 705 C CA . LEU A 1 86 ? -14.266 -1.116 9.901 1.00 88.25 86 LEU A CA 1
ATOM 706 C C . LEU A 1 86 ? -12.832 -1.298 9.367 1.00 88.25 86 LEU A C 1
ATOM 708 O O . LEU A 1 86 ? -12.566 -0.983 8.211 1.00 88.25 86 LEU A O 1
ATOM 712 N N . ALA A 1 87 ? -11.924 -1.879 10.156 1.00 88.69 87 ALA A N 1
ATOM 713 C CA . ALA A 1 87 ? -10.558 -2.173 9.712 1.00 88.69 87 ALA A CA 1
ATOM 714 C C . ALA A 1 87 ? -10.522 -3.100 8.479 1.00 88.69 87 ALA A C 1
ATOM 716 O O . ALA A 1 87 ? -9.751 -2.871 7.548 1.00 88.69 87 ALA A O 1
ATOM 717 N N . LYS A 1 88 ? -11.408 -4.104 8.418 1.00 90.19 88 LYS A N 1
ATOM 718 C CA . LYS A 1 88 ? -11.510 -5.025 7.276 1.00 90.19 88 LYS A CA 1
ATOM 719 C C . LYS A 1 88 ? -12.068 -4.319 6.042 1.00 90.19 88 LYS A C 1
ATOM 721 O O . LYS A 1 88 ? -11.592 -4.566 4.939 1.00 90.19 88 LYS A O 1
ATOM 726 N N . TYR A 1 89 ? -13.025 -3.407 6.220 1.00 91.00 89 TYR A N 1
ATOM 727 C CA . TYR A 1 89 ? -13.507 -2.552 5.132 1.00 91.00 89 TYR A C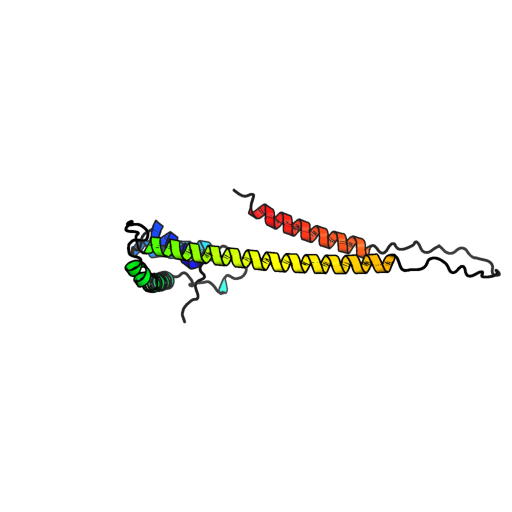A 1
ATOM 728 C C . TYR A 1 89 ? -12.382 -1.671 4.565 1.00 91.00 89 TYR A C 1
ATOM 730 O O . TYR A 1 89 ? -12.161 -1.668 3.355 1.00 91.00 89 TYR A O 1
ATOM 738 N N . ILE A 1 90 ? -11.620 -0.994 5.432 1.00 93.00 90 ILE A N 1
ATOM 739 C CA . ILE A 1 90 ? -10.474 -0.165 5.025 1.00 93.00 90 ILE A CA 1
ATOM 740 C C . ILE A 1 90 ? -9.455 -1.004 4.244 1.00 93.00 90 ILE A C 1
ATOM 742 O O . ILE A 1 90 ? -8.982 -0.570 3.196 1.00 93.00 90 ILE A O 1
ATOM 746 N N . TRP A 1 91 ? -9.148 -2.219 4.711 1.00 94.19 91 TRP A N 1
ATOM 747 C CA . TRP A 1 91 ? -8.234 -3.128 4.018 1.00 94.19 91 TRP A CA 1
ATOM 748 C C . TRP A 1 91 ? -8.694 -3.447 2.590 1.00 94.19 91 TRP A C 1
ATOM 750 O O . TRP A 1 91 ? -7.895 -3.350 1.660 1.00 94.19 91 TRP A O 1
ATOM 760 N N . ILE A 1 92 ? -9.979 -3.771 2.398 1.00 91.56 92 ILE A N 1
ATOM 761 C CA . ILE A 1 92 ? -10.553 -4.059 1.072 1.00 91.56 92 ILE A CA 1
ATOM 762 C C . ILE A 1 92 ? -10.413 -2.840 0.149 1.00 91.56 92 ILE A C 1
ATOM 764 O O . ILE A 1 92 ? -9.952 -2.981 -0.985 1.00 91.56 92 ILE A O 1
ATOM 768 N N . GLN A 1 93 ? -10.758 -1.645 0.641 1.00 92.88 93 GLN A N 1
ATOM 769 C CA . GLN A 1 93 ? -10.663 -0.403 -0.134 1.00 92.88 93 GLN A CA 1
ATOM 770 C C . GLN A 1 93 ? -9.219 -0.107 -0.552 1.00 92.88 93 GLN A C 1
ATOM 772 O O . GLN A 1 93 ? -8.939 0.120 -1.728 1.00 92.88 93 GLN A O 1
ATOM 777 N N . LEU A 1 94 ? -8.277 -0.178 0.391 1.00 95.44 94 LEU A N 1
ATOM 778 C CA . LEU A 1 94 ? -6.864 0.061 0.105 1.00 95.44 94 LEU A CA 1
ATOM 779 C C . LEU A 1 94 ? -6.290 -0.970 -0.872 1.00 95.44 94 LEU A C 1
ATOM 781 O O . LEU A 1 94 ? -5.541 -0.598 -1.773 1.00 95.44 94 LEU A O 1
ATOM 785 N N . LYS A 1 95 ? -6.657 -2.249 -0.733 1.00 93.06 95 LYS A N 1
ATOM 786 C CA . LYS A 1 95 ? -6.218 -3.310 -1.648 1.00 93.06 95 LYS A CA 1
ATOM 787 C C . LYS A 1 95 ? -6.708 -3.065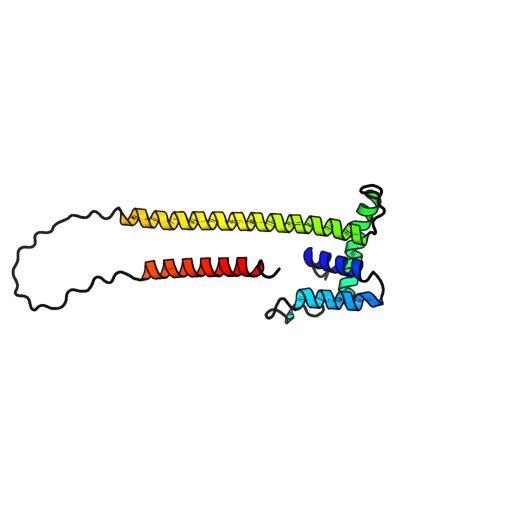 -3.077 1.00 93.06 95 LYS A C 1
ATOM 789 O O . LYS A 1 95 ? -5.931 -3.232 -4.013 1.00 93.06 95 LYS A O 1
ATOM 794 N N . SER A 1 96 ? -7.954 -2.619 -3.237 1.00 93.06 96 SER A N 1
ATOM 795 C CA . SER A 1 96 ? -8.521 -2.245 -4.540 1.00 93.06 96 SER A CA 1
ATOM 796 C C . SER A 1 96 ? -7.764 -1.076 -5.188 1.00 93.06 96 SER A C 1
ATOM 798 O O . SER A 1 96 ? -7.359 -1.151 -6.352 1.00 93.06 96 SER A O 1
ATOM 800 N N . ILE A 1 97 ? -7.479 -0.025 -4.408 1.00 94.19 97 ILE A N 1
ATOM 801 C CA . ILE A 1 97 ? -6.683 1.124 -4.866 1.00 94.19 97 ILE A CA 1
ATOM 802 C C . ILE A 1 97 ? -5.292 0.662 -5.310 1.00 94.19 97 ILE A C 1
ATOM 804 O O . ILE A 1 97 ? -4.857 0.984 -6.412 1.00 94.19 97 ILE A O 1
ATOM 808 N N . TYR A 1 98 ? -4.618 -0.153 -4.497 1.00 93.88 98 TYR A N 1
ATOM 809 C CA . TYR A 1 98 ? -3.276 -0.635 -4.812 1.00 93.88 98 TYR A CA 1
ATOM 810 C C . TYR A 1 98 ? -3.234 -1.496 -6.078 1.00 93.88 98 TYR A C 1
ATOM 812 O O . TYR A 1 98 ? -2.311 -1.378 -6.879 1.00 93.88 98 TYR A O 1
ATOM 820 N N . GLN A 1 99 ? -4.249 -2.329 -6.309 1.00 92.00 99 GLN A N 1
ATOM 821 C CA . GLN A 1 99 ? -4.341 -3.114 -7.540 1.00 92.00 99 GLN A CA 1
ATOM 822 C C . GLN A 1 99 ? -4.518 -2.227 -8.780 1.00 92.00 99 GLN A C 1
ATOM 824 O O . GLN A 1 99 ? -3.924 -2.495 -9.827 1.00 92.00 99 GLN A O 1
ATOM 829 N N . THR A 1 100 ? -5.283 -1.144 -8.649 1.00 94.12 100 THR A N 1
ATOM 830 C CA . THR A 1 100 ? -5.433 -0.137 -9.706 1.00 94.12 100 THR A CA 1
ATOM 831 C C . THR A 1 100 ? -4.104 0.574 -9.980 1.00 94.12 100 THR A C 1
ATOM 833 O O . THR A 1 100 ? -3.689 0.667 -11.135 1.00 94.12 100 THR A O 1
ATOM 836 N N . GLU A 1 101 ? -3.385 0.993 -8.930 1.00 92.94 101 GLU A N 1
ATOM 837 C CA . GLU A 1 101 ? -2.048 1.600 -9.038 1.00 92.94 101 GLU A CA 1
ATOM 838 C C . GLU A 1 101 ? -1.048 0.661 -9.735 1.00 92.94 101 GLU A C 1
ATOM 840 O O . GLU A 1 101 ? -0.344 1.079 -10.655 1.00 92.94 101 GLU A O 1
ATOM 845 N N . LEU A 1 102 ? -1.011 -0.620 -9.349 1.00 87.12 102 LEU A N 1
ATOM 846 C CA . LEU A 1 102 ? -0.145 -1.625 -9.974 1.00 87.12 102 LEU A CA 1
ATOM 847 C C . LEU A 1 102 ? -0.480 -1.836 -11.452 1.00 87.12 102 LEU A C 1
ATOM 849 O O . LEU A 1 102 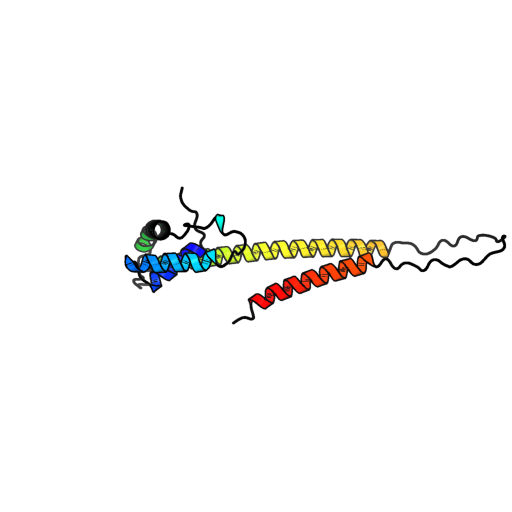? 0.420 -1.903 -12.287 1.00 87.12 102 LEU A O 1
ATOM 853 N N . THR A 1 103 ? -1.769 -1.912 -11.784 1.00 86.50 103 THR A N 1
ATOM 854 C CA . THR A 1 103 ? -2.226 -2.076 -13.171 1.00 86.50 103 THR A CA 1
ATOM 855 C C . THR A 1 103 ? -1.795 -0.888 -14.027 1.00 86.50 103 THR A C 1
ATOM 857 O O . THR A 1 103 ? -1.277 -1.070 -15.128 1.00 86.50 103 THR A O 1
ATOM 860 N N . HIS A 1 104 ? -1.939 0.332 -13.506 1.00 91.69 104 HIS A N 1
ATOM 861 C CA . HIS A 1 104 ? -1.475 1.538 -14.184 1.00 91.69 104 HIS A CA 1
ATOM 862 C C . HIS A 1 104 ? 0.042 1.513 -14.417 1.00 91.69 104 HIS A C 1
ATOM 864 O O . HIS A 1 104 ? 0.492 1.705 -15.545 1.00 91.69 104 HIS A O 1
ATOM 870 N N . GLN A 1 105 ? 0.834 1.206 -13.384 1.00 84.38 105 GLN A N 1
ATOM 871 C CA . GLN A 1 105 ? 2.295 1.127 -13.494 1.00 84.38 105 GLN A CA 1
ATOM 872 C C . GLN A 1 105 ? 2.755 0.070 -14.505 1.00 84.38 105 GLN A C 1
ATOM 874 O O . GLN A 1 105 ? 3.694 0.311 -15.269 1.00 84.38 105 GLN A O 1
ATOM 879 N N . LEU A 1 106 ? 2.098 -1.093 -14.538 1.00 83.94 106 LEU A N 1
ATOM 880 C CA . LEU A 1 106 ? 2.371 -2.134 -15.529 1.00 83.94 106 LEU A CA 1
ATOM 881 C C . LEU A 1 106 ? 2.060 -1.656 -16.947 1.00 83.94 106 LEU A C 1
ATOM 883 O O . LEU A 1 106 ? 2.873 -1.862 -17.847 1.00 83.94 106 LEU A O 1
ATOM 887 N N . ASN A 1 107 ? 0.935 -0.970 -17.147 1.00 85.75 107 ASN A N 1
ATOM 888 C CA . ASN A 1 107 ? 0.565 -0.423 -18.450 1.00 85.75 107 ASN A CA 1
ATOM 889 C C . ASN A 1 107 ? 1.547 0.662 -18.916 1.00 85.75 107 ASN A C 1
ATOM 891 O O . ASN A 1 107 ? 1.982 0.640 -20.068 1.00 85.75 107 ASN A O 1
ATOM 895 N N . GLU A 1 108 ? 1.963 1.566 -18.029 1.00 87.81 108 GLU A N 1
ATOM 896 C CA . GLU A 1 108 ? 2.989 2.565 -18.346 1.00 87.81 108 GLU A CA 1
ATOM 897 C C . GLU A 1 108 ? 4.345 1.925 -18.658 1.00 87.81 108 GLU A C 1
ATOM 899 O O . GLU A 1 108 ? 5.024 2.336 -19.600 1.00 87.81 108 GLU A O 1
ATOM 904 N N . SER A 1 109 ? 4.741 0.901 -17.898 1.00 79.75 109 SER A N 1
ATOM 905 C CA . SER A 1 109 ? 5.990 0.167 -18.138 1.00 79.75 109 SER A CA 1
ATOM 906 C C . SER A 1 109 ? 5.952 -0.557 -19.478 1.00 79.75 109 SER A C 1
ATOM 908 O O . SER A 1 109 ? 6.914 -0.492 -20.242 1.00 79.75 109 SER A O 1
ATOM 910 N N . ARG A 1 110 ? 4.816 -1.187 -19.801 1.00 79.44 110 ARG A N 1
ATOM 911 C CA . ARG A 1 110 ? 4.576 -1.826 -21.095 1.00 79.44 110 ARG A CA 1
ATOM 912 C C . ARG A 1 110 ? 4.688 -0.817 -22.234 1.00 79.44 110 ARG A C 1
ATOM 914 O O . ARG A 1 110 ? 5.410 -1.084 -23.186 1.00 79.44 110 ARG A O 1
ATOM 921 N N . LYS A 1 111 ? 4.045 0.350 -22.119 1.00 88.81 111 LYS A N 1
ATOM 922 C CA . LYS A 1 111 ? 4.131 1.423 -23.121 1.00 88.81 111 LYS A CA 1
ATOM 923 C C . LYS A 1 111 ? 5.580 1.871 -23.346 1.00 88.81 111 LYS A C 1
ATOM 925 O O . LYS A 1 111 ? 6.026 1.919 -24.488 1.00 88.81 111 LYS A O 1
ATOM 930 N N . LYS A 1 112 ? 6.332 2.124 -22.267 1.00 83.00 112 LYS A N 1
ATOM 931 C CA . LYS A 1 112 ? 7.753 2.513 -22.341 1.00 83.00 112 LYS A CA 1
ATOM 932 C C . LYS A 1 112 ? 8.613 1.444 -23.014 1.00 83.00 112 LYS A C 1
ATOM 934 O O . LYS A 1 112 ? 9.472 1.781 -23.824 1.00 83.00 112 LYS A O 1
ATOM 939 N N . LEU A 1 113 ? 8.379 0.170 -22.700 1.00 78.25 113 LEU A N 1
ATOM 940 C CA . LEU A 1 113 ? 9.094 -0.942 -23.322 1.00 78.25 113 LEU A CA 1
ATOM 941 C C . LEU A 1 113 ? 8.777 -1.040 -24.820 1.00 78.25 113 LEU A C 1
ATOM 943 O O . LEU A 1 113 ? 9.696 -1.160 -25.621 1.00 78.25 113 LEU A O 1
ATOM 947 N N . THR A 1 114 ? 7.505 -0.922 -25.207 1.00 78.94 114 THR A N 1
ATOM 948 C CA . THR A 1 114 ? 7.098 -0.912 -26.620 1.00 78.94 114 THR A CA 1
ATOM 949 C C . THR A 1 114 ? 7.744 0.245 -27.383 1.00 78.94 114 THR A C 1
ATOM 951 O O . THR A 1 114 ? 8.312 0.024 -28.448 1.00 78.94 114 THR A O 1
ATOM 954 N N . GLU A 1 115 ? 7.730 1.461 -26.830 1.00 86.94 115 GLU A N 1
ATOM 955 C CA . GLU A 1 115 ? 8.404 2.615 -27.441 1.00 86.94 115 GLU A CA 1
ATOM 956 C C . GLU A 1 115 ? 9.915 2.395 -27.588 1.00 86.94 115 GLU A C 1
ATOM 958 O O . GLU A 1 115 ? 10.498 2.775 -28.601 1.00 86.94 115 GLU A O 1
ATOM 963 N N . PHE A 1 116 ? 10.559 1.778 -26.596 1.00 82.06 116 PHE A N 1
ATOM 964 C CA . PHE A 1 116 ? 11.979 1.443 -26.664 1.00 82.06 116 PHE A CA 1
ATOM 965 C C . PHE A 1 116 ? 12.276 0.417 -27.768 1.00 82.06 116 PHE A C 1
ATOM 967 O O . PHE A 1 116 ? 13.196 0.629 -28.556 1.00 82.06 116 PHE A O 1
ATOM 974 N N . CYS A 1 117 ? 11.478 -0.650 -27.874 1.00 70.19 117 CYS A N 1
ATOM 975 C CA . CYS A 1 117 ? 11.617 -1.655 -28.929 1.00 70.19 117 CYS A CA 1
ATOM 976 C C . CYS A 1 117 ? 11.463 -1.044 -30.330 1.00 70.19 117 CYS A C 1
ATOM 978 O O . CYS A 1 117 ? 12.301 -1.304 -31.188 1.00 70.19 117 CYS A O 1
ATOM 980 N N . LEU A 1 118 ? 10.471 -0.169 -30.536 1.00 81.12 118 LEU A N 1
ATOM 981 C CA . LEU A 1 118 ? 10.274 0.530 -31.814 1.00 81.12 118 LEU A CA 1
ATOM 982 C C . LEU A 1 118 ? 11.466 1.429 -32.180 1.00 81.12 118 LEU A C 1
ATOM 984 O O . LEU A 1 118 ? 11.861 1.508 -33.343 1.00 81.12 118 LEU A O 1
ATOM 988 N N . ARG A 1 119 ? 12.078 2.099 -31.192 1.00 78.81 119 ARG A N 1
ATOM 989 C CA . ARG A 1 119 ? 13.299 2.890 -31.424 1.00 78.81 119 ARG A CA 1
ATOM 990 C C . ARG A 1 119 ? 14.478 2.006 -31.820 1.00 78.81 119 ARG A C 1
ATOM 992 O O . ARG A 1 119 ? 15.222 2.381 -32.721 1.00 78.81 119 ARG A O 1
ATOM 999 N N . LEU A 1 120 ? 14.653 0.855 -31.169 1.00 73.88 120 LEU A N 1
ATOM 1000 C CA . LEU A 1 120 ? 15.711 -0.093 -31.527 1.00 73.88 120 LEU A CA 1
ATOM 1001 C C . LEU A 1 120 ? 15.525 -0.643 -32.941 1.00 73.88 120 LEU A C 1
ATOM 1003 O O . LEU A 1 120 ? 16.487 -0.668 -33.701 1.00 73.88 120 LEU A O 1
ATOM 1007 N N . GLU A 1 121 ? 14.303 -1.030 -33.304 1.00 73.12 121 GLU A N 1
ATOM 1008 C CA . GLU A 1 121 ? 13.975 -1.518 -34.645 1.00 73.12 121 GLU A CA 1
ATOM 1009 C C . GLU A 1 121 ? 14.313 -0.479 -35.721 1.00 73.12 121 GLU A C 1
ATOM 1011 O O . GLU A 1 121 ? 14.974 -0.798 -36.704 1.00 73.12 121 GLU A O 1
ATOM 1016 N N . SER A 1 122 ? 13.957 0.789 -35.496 1.00 74.12 122 SER A N 1
ATOM 1017 C CA . SER A 1 122 ? 14.326 1.894 -36.389 1.00 74.12 122 SER A CA 1
ATOM 1018 C C . SER A 1 122 ? 15.846 2.052 -36.533 1.00 74.12 122 SER A C 1
ATOM 1020 O O . SER A 1 122 ? 16.352 2.162 -37.648 1.00 74.12 122 SER A O 1
ATOM 1022 N N . VAL A 1 123 ? 16.603 1.992 -35.431 1.00 72.00 123 VAL A N 1
ATOM 1023 C CA . VAL A 1 123 ? 18.076 2.082 -35.468 1.00 72.00 123 VAL A CA 1
ATOM 1024 C C . VAL A 1 123 ? 18.701 0.910 -36.230 1.00 72.00 123 VAL A C 1
ATOM 1026 O O . VAL A 1 123 ? 19.661 1.112 -36.976 1.00 72.00 123 VAL A O 1
ATOM 1029 N N . VAL A 1 124 ? 18.174 -0.305 -36.060 1.00 69.00 124 VAL A N 1
ATOM 1030 C CA . VAL A 1 124 ? 18.641 -1.493 -36.788 1.00 69.00 124 VAL A CA 1
ATOM 1031 C C . VAL A 1 124 ? 18.321 -1.369 -38.280 1.00 69.00 124 VAL A C 1
ATOM 1033 O O . VAL A 1 124 ? 19.226 -1.534 -39.094 1.00 69.00 124 VAL A O 1
ATOM 1036 N N . ASN A 1 125 ? 17.090 -0.980 -38.632 1.00 58.25 125 ASN A N 1
ATOM 1037 C CA . ASN A 1 125 ? 16.652 -0.821 -40.023 1.00 58.25 125 ASN A CA 1
ATOM 1038 C C . ASN A 1 125 ? 17.405 0.291 -40.771 1.00 58.25 125 ASN A C 1
ATOM 1040 O O . ASN A 1 125 ? 17.695 0.153 -41.959 1.00 58.25 125 ASN A O 1
ATOM 1044 N N . ILE A 1 126 ? 17.765 1.384 -40.088 1.00 56.06 126 ILE A N 1
ATOM 1045 C CA . ILE A 1 126 ? 18.620 2.426 -40.670 1.00 56.06 126 ILE A CA 1
ATOM 1046 C C . ILE A 1 126 ? 19.989 1.840 -41.027 1.00 56.06 126 ILE A C 1
ATOM 1048 O O . ILE A 1 126 ? 20.484 2.103 -42.113 1.00 56.06 126 ILE A O 1
ATOM 1052 N N . LYS A 1 127 ? 20.593 1.012 -40.164 1.00 53.22 127 LYS A N 1
ATOM 1053 C CA . LYS A 1 127 ? 21.913 0.422 -40.440 1.00 53.22 127 LYS A CA 1
ATOM 1054 C C . LYS A 1 127 ? 21.900 -0.611 -41.567 1.00 53.22 127 LYS A C 1
ATOM 1056 O O . LYS A 1 127 ? 22.870 -0.657 -42.316 1.00 53.22 127 LYS A O 1
ATOM 1061 N N . SER A 1 128 ? 20.847 -1.414 -41.711 1.00 51.62 128 SER A N 1
ATOM 1062 C CA . SER A 1 128 ? 20.744 -2.386 -42.810 1.00 51.62 128 SER A CA 1
ATOM 1063 C C . SER A 1 128 ? 20.592 -1.709 -44.175 1.00 51.62 128 SER A C 1
ATOM 1065 O O . SER A 1 128 ? 21.259 -2.112 -45.123 1.00 51.62 128 SER A O 1
ATOM 1067 N N . ASN A 1 129 ? 19.828 -0.614 -44.262 1.00 46.09 129 ASN A N 1
ATOM 1068 C CA . ASN A 1 129 ? 19.653 0.117 -45.523 1.00 46.09 129 ASN A CA 1
ATOM 1069 C C . ASN A 1 129 ? 20.903 0.903 -45.959 1.00 46.09 129 ASN A C 1
ATOM 1071 O O . ASN A 1 129 ? 21.068 1.162 -47.146 1.00 46.09 129 ASN A O 1
ATOM 1075 N N . THR A 1 130 ? 21.796 1.275 -45.034 1.00 47.25 130 THR A N 1
ATOM 1076 C CA . THR A 1 130 ? 23.063 1.948 -45.382 1.00 47.25 130 THR A CA 1
ATOM 1077 C C . THR A 1 130 ? 24.130 0.975 -45.896 1.00 47.25 130 THR A C 1
ATOM 1079 O O . THR A 1 130 ? 25.054 1.399 -46.583 1.00 47.25 130 THR A O 1
ATOM 1082 N N . ILE A 1 131 ? 24.025 -0.322 -45.580 1.00 48.41 131 ILE A N 1
ATOM 1083 C CA . ILE A 1 131 ? 24.980 -1.351 -46.030 1.00 48.41 131 ILE A CA 1
ATOM 1084 C C . ILE A 1 131 ? 24.657 -1.818 -47.462 1.00 48.41 131 ILE A C 1
ATOM 1086 O O . ILE A 1 131 ? 25.570 -2.136 -48.220 1.00 48.41 131 ILE A O 1
ATOM 1090 N N . GLU A 1 132 ? 23.386 -1.796 -47.875 1.00 42.94 132 GLU A N 1
ATOM 1091 C CA . GLU A 1 132 ? 22.969 -2.203 -49.229 1.00 42.94 132 GLU A CA 1
ATOM 1092 C C . GLU A 1 132 ? 23.207 -1.137 -50.318 1.00 42.94 132 GLU A C 1
ATOM 1094 O O . GLU A 1 132 ? 23.095 -1.441 -51.503 1.00 42.94 132 GLU A O 1
ATOM 1099 N N . SER A 1 133 ? 23.566 0.102 -49.960 1.00 43.31 133 SER A N 1
ATOM 1100 C CA . SER A 1 133 ? 23.672 1.215 -50.918 1.00 43.31 133 SER A CA 1
ATOM 1101 C C . SER A 1 133 ? 25.098 1.666 -51.262 1.00 43.31 133 SER A C 1
ATOM 1103 O O . SER A 1 133 ? 25.261 2.737 -51.845 1.00 43.31 133 SER A O 1
ATOM 1105 N N . THR A 1 134 ? 26.142 0.902 -50.930 1.00 41.91 134 THR A N 1
ATOM 1106 C CA . THR A 1 134 ? 27.483 1.133 -51.504 1.00 41.91 134 THR A CA 1
ATOM 1107 C C . THR A 1 134 ? 27.578 0.450 -52.872 1.00 41.91 134 THR A C 1
ATOM 1109 O O . THR A 1 134 ? 27.625 -0.780 -52.912 1.00 41.91 134 THR A O 1
ATOM 1112 N N . PRO A 1 135 ? 27.619 1.187 -54.003 1.00 42.88 135 PRO A N 1
ATOM 1113 C CA . PRO A 1 135 ? 27.780 0.564 -55.306 1.00 42.88 135 PRO A CA 1
ATOM 1114 C C . PRO A 1 135 ? 29.188 -0.025 -55.412 1.00 42.88 135 PRO A C 1
ATOM 1116 O O . PRO A 1 135 ? 30.193 0.685 -55.423 1.00 42.88 135 PRO A O 1
ATOM 1119 N N . THR A 1 136 ? 29.255 -1.348 -55.498 1.00 50.12 136 THR A N 1
ATOM 1120 C CA . THR A 1 136 ? 30.436 -2.068 -55.966 1.00 50.12 136 THR A CA 1
ATOM 1121 C C . THR A 1 136 ? 30.529 -1.842 -57.471 1.00 50.12 136 THR A C 1
ATOM 1123 O O . THR A 1 136 ? 29.694 -2.362 -58.201 1.00 50.12 136 THR A O 1
ATOM 1126 N N . SER A 1 137 ? 31.490 -1.030 -57.923 1.00 44.91 137 SER A N 1
ATOM 1127 C CA . SER A 1 137 ? 32.124 -1.076 -59.256 1.00 44.91 137 SER A CA 1
ATOM 1128 C C . SER A 1 137 ? 32.486 0.323 -59.756 1.00 44.91 137 SER A C 1
ATOM 1130 O O . SER A 1 137 ? 31.687 0.977 -60.422 1.00 44.91 137 SER A O 1
ATOM 1132 N N . SER A 1 138 ? 33.745 0.699 -59.542 1.00 36.75 138 SER A N 1
ATOM 1133 C CA . SER A 1 138 ? 34.492 1.533 -60.485 1.00 36.75 138 SER A CA 1
ATOM 1134 C C . SER A 1 138 ? 35.921 1.005 -60.535 1.00 36.75 138 SER A C 1
ATOM 1136 O O . SER A 1 138 ? 36.754 1.351 -59.701 1.00 36.75 138 SER A O 1
ATOM 1138 N N . THR A 1 139 ? 36.181 0.111 -61.486 1.00 41.09 139 THR A N 1
ATOM 1139 C CA . THR A 1 139 ? 37.523 -0.345 -61.856 1.00 41.09 139 THR A CA 1
ATOM 1140 C C . THR A 1 139 ? 38.322 0.855 -62.363 1.00 41.09 139 THR A C 1
ATOM 1142 O O . THR A 1 139 ? 37.954 1.460 -63.368 1.00 41.09 139 THR A O 1
ATOM 1145 N N . ILE A 1 140 ? 39.398 1.215 -61.665 1.00 38.16 140 ILE A N 1
ATOM 1146 C CA . ILE A 1 140 ? 40.400 2.163 -62.157 1.00 38.16 140 ILE A CA 1
ATOM 1147 C C . ILE A 1 140 ? 41.530 1.318 -62.749 1.00 38.16 140 ILE A C 1
ATOM 1149 O O . ILE A 1 140 ? 42.231 0.622 -62.017 1.00 38.16 140 ILE A O 1
ATOM 1153 N N . GLU A 1 141 ? 41.696 1.355 -64.071 1.00 36.53 141 GLU A N 1
ATOM 1154 C CA . GLU A 1 141 ? 42.913 0.866 -64.723 1.00 36.53 141 GLU A CA 1
ATOM 1155 C C . GLU A 1 141 ? 44.057 1.841 -64.413 1.00 36.53 141 GLU A C 1
ATOM 1157 O O . GLU A 1 141 ? 44.036 2.995 -64.842 1.00 36.53 141 GLU A O 1
ATOM 1162 N N . ILE A 1 142 ? 45.054 1.387 -63.649 1.00 35.97 142 ILE A N 1
ATOM 1163 C CA . ILE A 1 142 ? 46.321 2.100 -63.458 1.00 35.97 142 ILE A CA 1
ATOM 1164 C C . ILE A 1 142 ? 47.412 1.297 -64.165 1.00 35.97 142 ILE A C 1
ATOM 1166 O O . ILE A 1 142 ? 47.776 0.200 -63.745 1.00 35.97 142 ILE A O 1
ATOM 1170 N N . THR A 1 143 ? 47.930 1.860 -65.255 1.00 38.88 143 THR A N 1
ATOM 1171 C CA . THR A 1 143 ? 49.133 1.397 -65.953 1.00 38.88 143 THR A CA 1
ATOM 1172 C C . THR A 1 143 ? 50.365 1.470 -65.046 1.00 38.88 143 THR A C 1
ATOM 1174 O O . THR A 1 143 ? 50.688 2.511 -64.478 1.00 38.88 143 THR A O 1
ATOM 1177 N N . THR A 1 144 ? 51.041 0.329 -64.952 1.00 44.28 144 THR A N 1
ATOM 1178 C CA . THR A 1 144 ? 52.277 -0.014 -64.232 1.00 44.28 144 THR A CA 1
ATOM 1179 C C . THR A 1 144 ? 53.507 0.825 -64.580 1.00 44.28 144 THR A C 1
ATOM 1181 O O . THR A 1 144 ? 53.838 0.934 -65.757 1.00 44.28 144 THR A O 1
ATOM 1184 N N . SER A 1 145 ? 54.276 1.223 -63.556 1.00 45.25 145 SER A N 1
ATOM 1185 C CA . SER A 1 145 ? 55.743 1.040 -63.507 1.00 45.25 145 SER A CA 1
ATOM 1186 C C . SER A 1 145 ? 56.333 1.517 -62.167 1.00 45.25 145 SER A C 1
ATOM 1188 O O . SER A 1 145 ? 56.531 2.719 -62.005 1.00 45.25 145 SER A O 1
ATOM 1190 N N . LEU A 1 146 ? 56.638 0.599 -61.236 1.00 34.38 146 LEU A N 1
ATOM 1191 C CA . LEU A 1 146 ? 57.785 0.698 -60.313 1.00 34.38 146 LEU A CA 1
ATOM 1192 C C . LEU A 1 146 ? 57.971 -0.606 -59.512 1.00 34.38 146 LEU A C 1
ATOM 1194 O O . LEU A 1 146 ? 57.003 -1.146 -58.979 1.00 34.38 146 LEU A O 1
ATOM 1198 N N . ASP A 1 147 ? 59.216 -1.082 -59.448 1.00 46.66 147 ASP A N 1
ATOM 1199 C CA . ASP A 1 147 ? 59.650 -2.275 -58.715 1.00 46.66 147 ASP A CA 1
ATOM 1200 C C . ASP A 1 147 ? 59.331 -2.201 -57.212 1.00 46.66 147 ASP A C 1
ATOM 1202 O O . ASP A 1 147 ? 59.585 -1.204 -56.534 1.00 46.66 147 ASP A O 1
ATOM 1206 N N . ILE A 1 148 ? 58.775 -3.307 -56.720 1.00 46.38 148 ILE A N 1
ATOM 1207 C CA . ILE A 1 148 ? 58.242 -3.534 -55.374 1.00 46.38 148 ILE A CA 1
ATOM 1208 C C . ILE A 1 148 ? 59.358 -4.046 -54.445 1.00 46.38 148 ILE A C 1
ATOM 1210 O O . ILE A 1 148 ? 59.964 -5.073 -54.759 1.00 46.38 148 ILE A O 1
ATOM 1214 N N . PRO A 1 149 ? 59.553 -3.491 -53.236 1.00 38.31 149 PRO A N 1
ATOM 1215 C CA . PRO A 1 149 ? 59.831 -4.306 -52.066 1.00 38.31 149 PRO A CA 1
ATOM 1216 C C . PRO A 1 149 ? 58.492 -4.690 -51.420 1.00 38.31 149 PRO A C 1
ATOM 1218 O O . PRO A 1 149 ? 57.673 -3.829 -51.106 1.00 38.31 149 PRO A O 1
ATOM 1221 N N . GLN A 1 150 ? 58.240 -5.993 -51.272 1.00 53.56 150 GLN A N 1
ATOM 1222 C CA . GLN A 1 150 ? 57.044 -6.500 -50.600 1.00 53.56 150 GLN A CA 1
ATOM 1223 C C . GLN A 1 150 ? 57.051 -6.031 -49.142 1.00 53.56 150 GLN A C 1
ATOM 1225 O O . GLN A 1 150 ? 57.899 -6.460 -48.362 1.00 53.56 150 GLN A O 1
ATOM 1230 N N . GLU A 1 151 ? 56.085 -5.194 -48.773 1.00 45.91 151 GLU A N 1
ATOM 1231 C CA . GLU A 1 151 ? 55.806 -4.837 -47.387 1.00 45.91 151 GLU A CA 1
ATOM 1232 C C . GLU A 1 151 ? 54.310 -5.071 -47.130 1.00 45.91 151 GLU A C 1
ATOM 1234 O O . GLU A 1 151 ? 53.453 -4.504 -47.800 1.00 45.91 151 GLU A O 1
ATOM 1239 N N . ASN A 1 152 ? 54.059 -6.032 -46.236 1.00 47.56 152 ASN A N 1
ATOM 1240 C CA . ASN A 1 152 ? 52.796 -6.574 -45.725 1.00 47.56 152 ASN A CA 1
ATOM 1241 C C . ASN A 1 152 ? 51.487 -5.888 -46.160 1.00 47.56 152 ASN A C 1
ATOM 1243 O O . ASN A 1 152 ? 51.220 -4.739 -45.810 1.00 47.56 152 ASN A O 1
ATOM 1247 N N . GLU A 1 153 ? 50.606 -6.671 -46.792 1.00 41.72 153 GLU A N 1
ATOM 1248 C CA . GLU A 1 153 ? 49.176 -6.361 -46.878 1.00 41.72 153 GLU A CA 1
ATOM 1249 C C . GLU A 1 153 ? 48.630 -6.013 -45.478 1.00 41.72 153 GLU A C 1
ATOM 1251 O O . GLU A 1 153 ? 48.837 -6.786 -44.532 1.00 41.72 153 GLU A O 1
ATOM 1256 N N . PRO A 1 154 ? 47.919 -4.885 -45.300 1.00 41.03 154 PRO A N 1
ATOM 1257 C CA . PRO A 1 154 ? 47.192 -4.653 -44.068 1.00 41.03 154 PRO A CA 1
ATOM 1258 C C . PRO A 1 154 ? 46.044 -5.663 -44.028 1.00 41.03 154 PRO A C 1
ATOM 1260 O O . PRO A 1 154 ? 45.151 -5.643 -44.875 1.00 41.03 154 PRO A O 1
ATOM 1263 N N . GLN A 1 155 ? 46.079 -6.566 -43.048 1.00 48.38 155 GLN A N 1
ATOM 1264 C CA . GLN A 1 155 ? 44.923 -7.380 -42.690 1.00 48.38 155 GLN A CA 1
ATOM 1265 C C . GLN A 1 155 ? 43.709 -6.457 -42.535 1.00 48.38 155 GLN A C 1
ATOM 1267 O O . GLN A 1 155 ? 43.762 -5.505 -41.757 1.00 48.38 155 GLN A O 1
ATOM 1272 N N . GLU A 1 156 ? 42.627 -6.739 -43.265 1.00 48.69 156 GLU A N 1
ATOM 1273 C CA . GLU A 1 156 ? 41.319 -6.132 -43.023 1.00 48.69 156 GLU A CA 1
ATOM 1274 C C . GLU A 1 156 ? 40.962 -6.307 -41.542 1.00 48.69 156 GLU A C 1
ATOM 1276 O O . GLU A 1 156 ? 40.573 -7.387 -41.087 1.00 48.69 156 GLU A O 1
ATOM 1281 N N . GLU A 1 157 ? 41.105 -5.235 -40.769 1.00 46.38 157 GLU A N 1
ATOM 1282 C CA . GLU A 1 157 ? 40.616 -5.158 -39.406 1.00 46.38 157 GLU A CA 1
ATOM 1283 C C . GLU A 1 157 ? 39.084 -5.160 -39.489 1.00 46.38 157 GLU A C 1
ATOM 1285 O O . GLU A 1 157 ? 38.437 -4.120 -39.622 1.00 46.38 157 GLU A O 1
ATOM 1290 N N . LYS A 1 158 ? 38.480 -6.358 -39.478 1.00 49.62 158 LYS A N 1
ATOM 1291 C CA . LYS A 1 158 ? 37.044 -6.533 -39.238 1.00 49.62 158 LYS A CA 1
ATOM 1292 C C . LYS A 1 158 ? 36.738 -5.815 -37.938 1.00 49.62 158 LYS A C 1
ATOM 1294 O O . LYS A 1 158 ? 37.050 -6.343 -36.877 1.00 49.62 158 LYS A O 1
ATOM 1299 N N . THR A 1 159 ? 36.182 -4.611 -38.031 1.00 45.03 159 THR A N 1
ATOM 1300 C CA . THR A 1 159 ? 35.900 -3.739 -36.890 1.00 45.03 159 THR A CA 1
ATOM 1301 C C . THR A 1 159 ? 35.085 -4.524 -35.858 1.00 45.03 159 THR A C 1
ATOM 1303 O O . THR A 1 159 ? 33.876 -4.706 -36.028 1.00 45.03 159 THR A O 1
ATOM 1306 N N . PRO A 1 160 ? 35.701 -4.987 -34.754 1.00 47.62 160 PRO A N 1
ATOM 1307 C CA . PRO A 1 160 ? 35.032 -5.868 -33.801 1.00 47.62 160 PRO A CA 1
ATOM 1308 C C . PRO A 1 160 ? 34.006 -5.095 -32.955 1.00 47.62 160 PRO A C 1
ATOM 1310 O O . PRO A 1 160 ? 33.267 -5.655 -32.151 1.00 47.62 160 PRO A O 1
ATOM 1313 N N . THR A 1 161 ? 33.918 -3.779 -33.143 1.00 53.78 161 THR A N 1
ATOM 1314 C CA . THR A 1 161 ? 33.160 -2.850 -32.314 1.00 53.78 161 THR A CA 1
ATOM 1315 C C . THR A 1 161 ? 31.649 -3.083 -32.383 1.00 53.78 161 THR A C 1
ATOM 1317 O O . THR A 1 161 ? 30.980 -3.000 -31.357 1.00 53.78 161 THR A O 1
ATOM 1320 N N . ILE A 1 162 ? 31.084 -3.401 -33.555 1.00 48.69 162 ILE A N 1
ATOM 1321 C CA . ILE A 1 162 ? 29.623 -3.569 -33.707 1.00 48.69 162 ILE A CA 1
ATOM 1322 C C . ILE A 1 162 ? 29.156 -4.914 -33.141 1.00 48.69 162 ILE A C 1
ATOM 1324 O O . ILE A 1 162 ? 28.116 -4.977 -32.479 1.00 48.69 162 ILE A O 1
ATOM 1328 N N . GLU A 1 163 ? 29.935 -5.971 -33.355 1.00 48.62 163 GLU A N 1
ATOM 1329 C CA . GLU A 1 163 ? 29.661 -7.298 -32.802 1.00 48.62 163 GLU A CA 1
ATOM 1330 C C . GLU A 1 163 ? 29.764 -7.277 -31.272 1.00 48.62 163 GLU A C 1
ATOM 1332 O O . GLU A 1 163 ? 28.853 -7.740 -30.584 1.00 48.62 163 GLU A O 1
ATOM 1337 N N . ILE A 1 164 ? 30.794 -6.616 -30.730 1.00 53.47 164 ILE A N 1
ATOM 1338 C CA . ILE A 1 164 ? 30.964 -6.430 -29.285 1.00 53.47 164 ILE A CA 1
ATOM 1339 C C . ILE A 1 164 ? 29.809 -5.610 -28.690 1.00 53.47 164 ILE A C 1
ATOM 1341 O O . ILE A 1 164 ? 29.232 -6.023 -27.685 1.00 53.47 164 ILE A O 1
ATOM 1345 N N . ILE A 1 165 ? 29.404 -4.488 -29.301 1.00 51.03 165 ILE A N 1
ATOM 1346 C CA . ILE A 1 165 ? 28.276 -3.677 -28.798 1.00 51.03 165 ILE A CA 1
ATOM 1347 C C . ILE A 1 165 ? 26.967 -4.483 -28.813 1.00 51.03 165 ILE A C 1
ATOM 1349 O O . ILE A 1 165 ? 26.204 -4.438 -27.845 1.00 51.03 165 ILE A O 1
ATOM 1353 N N . SER A 1 166 ? 26.718 -5.257 -29.874 1.00 58.84 166 SER A N 1
ATOM 1354 C CA . SER A 1 166 ? 25.515 -6.092 -29.995 1.00 58.84 166 SER A CA 1
ATOM 1355 C C . SER A 1 166 ? 25.487 -7.197 -28.935 1.00 58.84 166 SER A C 1
ATOM 1357 O O . SER A 1 166 ? 24.454 -7.414 -28.299 1.00 58.84 166 SER A O 1
ATOM 1359 N N . GLN A 1 167 ? 26.631 -7.834 -28.664 1.00 60.44 167 GLN A N 1
ATOM 1360 C CA . GLN A 1 167 ? 26.751 -8.819 -27.591 1.00 60.44 167 GLN A CA 1
ATOM 1361 C C . GLN A 1 167 ? 26.597 -8.193 -26.201 1.00 60.44 167 GLN A C 1
ATOM 1363 O O . GLN A 1 167 ? 25.916 -8.766 -25.357 1.00 60.44 167 GLN A O 1
ATOM 1368 N N . VAL A 1 168 ? 27.131 -6.992 -25.956 1.00 60.81 168 VAL A N 1
ATOM 1369 C CA . VAL A 1 168 ? 26.957 -6.286 -24.674 1.00 60.81 168 VAL A CA 1
ATOM 1370 C C . VAL A 1 168 ? 25.488 -5.938 -24.425 1.00 60.81 168 VAL A C 1
ATOM 1372 O O . VAL A 1 168 ? 24.999 -6.093 -23.304 1.00 60.81 168 VAL A O 1
ATOM 1375 N N . ILE A 1 169 ? 24.750 -5.504 -25.451 1.00 62.59 169 ILE A N 1
ATOM 1376 C CA . ILE A 1 169 ? 23.310 -5.231 -25.332 1.00 62.59 169 ILE A CA 1
ATOM 1377 C C . ILE A 1 169 ? 22.539 -6.530 -25.062 1.00 62.59 169 ILE A C 1
ATOM 1379 O O . ILE A 1 169 ? 21.731 -6.568 -24.133 1.00 62.59 169 ILE A O 1
ATOM 1383 N N . LEU A 1 170 ? 22.823 -7.609 -25.802 1.00 64.25 170 LEU A N 1
ATOM 1384 C CA . LEU A 1 170 ? 22.194 -8.919 -25.595 1.00 64.25 170 LEU A CA 1
ATOM 1385 C C . LEU A 1 170 ? 22.480 -9.489 -24.199 1.00 64.25 170 LEU A C 1
ATOM 1387 O O . LEU A 1 170 ? 21.559 -9.973 -23.544 1.00 64.25 170 LEU A O 1
ATOM 1391 N N . ILE A 1 171 ? 23.713 -9.362 -23.700 1.00 69.12 171 ILE A N 1
ATOM 1392 C CA . ILE A 1 171 ? 24.099 -9.764 -22.341 1.00 69.12 171 ILE A CA 1
ATOM 1393 C C . ILE A 1 171 ? 23.325 -8.947 -21.302 1.00 69.12 171 ILE A C 1
ATOM 1395 O O . ILE A 1 171 ? 22.804 -9.514 -20.345 1.00 69.12 171 ILE A O 1
ATOM 1399 N N . ASN A 1 172 ? 23.184 -7.632 -21.485 1.00 61.78 172 ASN A N 1
ATOM 1400 C CA . ASN A 1 172 ? 22.426 -6.796 -20.551 1.00 61.78 172 ASN A CA 1
ATOM 1401 C C . ASN A 1 172 ? 20.927 -7.122 -20.553 1.00 61.78 172 ASN A C 1
ATOM 1403 O O . ASN A 1 172 ? 20.319 -7.181 -19.483 1.00 61.78 172 ASN A O 1
ATOM 1407 N N . ILE A 1 173 ? 20.340 -7.391 -21.723 1.00 71.94 173 ILE A N 1
ATOM 1408 C CA . ILE A 1 173 ? 18.952 -7.857 -21.839 1.00 71.94 173 ILE A CA 1
ATOM 1409 C C . ILE A 1 173 ? 18.802 -9.226 -21.162 1.00 71.94 173 ILE A C 1
ATOM 1411 O O . ILE A 1 173 ? 17.893 -9.408 -20.355 1.00 71.94 173 ILE A O 1
ATOM 1415 N N . PHE A 1 174 ? 19.720 -10.163 -21.403 1.00 73.81 174 PHE A N 1
ATOM 1416 C CA . PHE A 1 174 ? 19.715 -11.489 -20.785 1.00 73.81 174 PHE A CA 1
ATOM 1417 C C . PHE A 1 174 ? 19.856 -11.425 -19.257 1.00 73.81 174 PHE A C 1
ATOM 1419 O O . PHE A 1 174 ? 19.117 -12.095 -18.537 1.00 73.81 174 PHE A O 1
ATOM 1426 N N . ILE A 1 175 ? 20.753 -10.585 -18.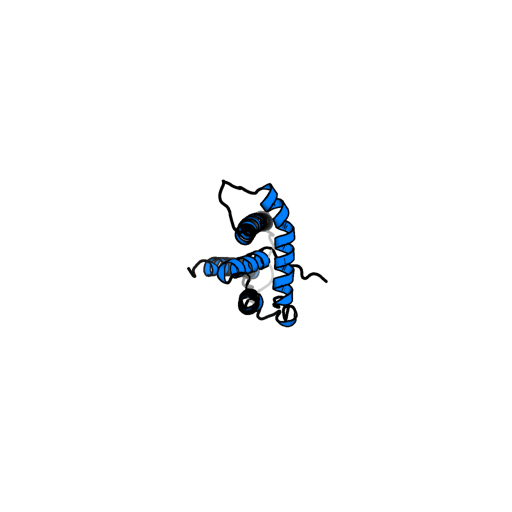732 1.00 69.06 175 ILE A N 1
ATOM 1427 C CA . ILE A 1 175 ? 20.907 -10.353 -17.288 1.00 69.06 175 ILE A CA 1
ATOM 1428 C C . ILE A 1 175 ? 19.640 -9.722 -16.710 1.00 69.06 175 ILE A C 1
ATOM 1430 O O . ILE A 1 175 ? 19.189 -10.126 -15.637 1.00 69.06 175 ILE A O 1
ATOM 1434 N N . PHE A 1 176 ? 19.052 -8.744 -17.401 1.00 74.12 176 PHE A N 1
ATOM 1435 C CA . PHE A 1 176 ? 17.817 -8.099 -16.968 1.00 74.12 176 PHE A CA 1
ATOM 1436 C C . PHE A 1 176 ? 16.660 -9.102 -16.896 1.00 74.12 176 PHE A C 1
ATOM 1438 O O . PHE A 1 176 ? 15.973 -9.160 -15.879 1.00 74.12 176 PHE A O 1
ATOM 1445 N N . ILE A 1 177 ? 16.506 -9.944 -17.921 1.00 69.88 177 ILE A N 1
ATOM 1446 C CA . ILE A 1 177 ? 15.500 -11.008 -17.986 1.00 69.88 177 ILE A CA 1
ATOM 1447 C C . ILE A 1 177 ? 15.720 -12.045 -16.874 1.00 69.88 177 ILE A C 1
ATOM 1449 O O . ILE A 1 177 ? 14.784 -12.355 -16.141 1.00 69.88 177 ILE A O 1
ATOM 1453 N N . ASN A 1 178 ? 16.950 -12.527 -16.668 1.00 66.31 178 ASN A N 1
ATOM 1454 C CA . ASN A 1 178 ? 17.250 -13.474 -15.587 1.00 66.31 178 ASN A CA 1
ATOM 1455 C C . ASN A 1 178 ? 17.021 -12.876 -14.196 1.00 66.31 178 ASN A C 1
ATOM 1457 O O . ASN A 1 178 ? 16.516 -13.562 -13.314 1.00 66.31 178 ASN A O 1
ATOM 1461 N N . ARG A 1 179 ? 17.336 -11.591 -13.989 1.00 67.56 179 ARG A N 1
ATOM 1462 C CA . ARG A 1 179 ? 17.000 -10.876 -12.744 1.00 67.56 179 ARG A CA 1
ATOM 1463 C C . ARG A 1 179 ? 15.498 -10.692 -12.560 1.00 67.56 179 ARG A C 1
ATOM 1465 O O . ARG A 1 179 ? 15.038 -10.592 -11.424 1.00 67.56 179 ARG A O 1
ATOM 1472 N N . LEU A 1 180 ? 14.746 -10.601 -13.653 1.00 72.56 180 LEU A N 1
ATOM 1473 C CA . LEU A 1 180 ? 13.293 -10.530 -13.618 1.00 72.56 180 LEU A CA 1
ATOM 1474 C C . LEU A 1 180 ? 12.714 -11.887 -13.199 1.00 72.56 180 LEU A C 1
ATOM 1476 O O . LEU A 1 180 ? 11.918 -11.929 -12.268 1.00 72.56 180 LEU A O 1
ATOM 1480 N N . PHE A 1 181 ? 13.167 -12.984 -13.815 1.00 66.00 181 PHE A N 1
ATOM 1481 C CA . PHE A 1 181 ? 12.685 -14.341 -13.537 1.00 66.00 181 PHE A CA 1
ATOM 1482 C C . PHE A 1 181 ? 13.155 -14.913 -12.195 1.00 66.00 181 PHE A C 1
ATOM 1484 O O . PHE A 1 181 ? 12.377 -15.594 -11.532 1.00 66.00 181 PHE A O 1
ATOM 1491 N N . SER A 1 182 ? 14.359 -14.576 -11.724 1.00 61.16 182 SER A N 1
ATOM 1492 C CA . SER A 1 182 ? 14.856 -15.040 -10.419 1.00 61.16 182 SER A CA 1
ATOM 1493 C C . SER A 1 182 ? 14.060 -14.499 -9.229 1.00 61.16 182 SER A C 1
ATOM 1495 O O . SER A 1 182 ? 14.112 -15.064 -8.140 1.00 61.16 182 SER A O 1
ATOM 1497 N N . ARG A 1 183 ? 13.288 -13.423 -9.426 1.00 56.19 183 ARG A N 1
ATOM 1498 C CA . ARG A 1 183 ? 12.349 -12.900 -8.422 1.00 56.19 183 ARG A CA 1
ATOM 1499 C C . ARG A 1 183 ? 11.037 -13.682 -8.347 1.00 56.19 183 ARG A C 1
ATOM 1501 O O . ARG A 1 183 ? 10.296 -13.483 -7.390 1.00 56.19 183 ARG A O 1
ATOM 1508 N N . PHE A 1 184 ? 10.744 -14.532 -9.331 1.00 53.81 184 PHE A N 1
ATOM 1509 C CA . PHE A 1 184 ? 9.515 -15.329 -9.392 1.00 53.81 184 PHE A CA 1
ATOM 1510 C C . PHE A 1 184 ? 9.732 -16.810 -9.051 1.00 53.81 184 PHE A C 1
ATOM 1512 O O . PHE A 1 184 ? 8.756 -17.516 -8.841 1.00 53.81 184 PHE A O 1
ATOM 1519 N N . SER A 1 185 ? 10.979 -17.286 -8.972 1.00 43.25 185 SER A N 1
ATOM 1520 C CA . SER A 1 185 ? 11.310 -18.702 -8.745 1.00 43.25 185 SER A CA 1
ATOM 1521 C C . SER A 1 185 ? 11.591 -19.074 -7.281 1.00 43.25 185 SER A C 1
ATOM 1523 O O . SER A 1 185 ? 12.099 -20.157 -7.016 1.00 43.25 185 SER A O 1
ATOM 1525 N N . THR A 1 186 ? 11.296 -18.191 -6.325 1.00 43.81 186 THR A N 1
ATOM 1526 C CA . THR A 1 186 ? 11.384 -18.461 -4.876 1.00 43.81 186 THR A CA 1
ATOM 1527 C C . THR A 1 186 ? 10.001 -18.574 -4.227 1.00 43.81 186 THR A C 1
ATOM 1529 O O . THR A 1 186 ? 9.748 -17.994 -3.170 1.00 43.81 186 THR A O 1
ATOM 1532 N N . SER A 1 187 ? 9.108 -19.329 -4.870 1.00 36.53 187 SER A N 1
ATOM 1533 C CA . SER A 1 187 ? 7.901 -19.891 -4.250 1.00 36.53 187 SER A CA 1
ATOM 1534 C C . SER A 1 187 ? 8.019 -21.403 -4.162 1.00 36.53 187 SER A C 1
ATOM 1536 O O . SER A 1 187 ? 8.196 -22.002 -5.248 1.00 36.53 187 SER A O 1
#